Protein AF-A0A2A2JYS1-F1 (afdb_monomer)

Secondary structure (DSSP, 8-state):
-----------------------------TT--PSPPPHHHHHHHHHHHHHHHHHHHHHHHHHHHHHHHHHHHHHHHHHHHHHHHHHHHHHHHHHHHHHHHHHHHHHHHHHHHHHHH-TT----HHHHHHHHHHHHHHHHHHHHHHHHTSS--HHHHTT---S---S--HHHHHHHHHHHHTT--

InterPro domains:
  IPR003280 Two pore domain potassium channel [PTHR11003] (60-185)

Solvent-accessible surface area (backbone atoms only — not comparable to full-atom values): 11225 Å² total; per-residue (Å²): 135,80,88,79,89,84,83,89,78,90,82,88,77,88,78,90,77,87,80,78,84,78,84,71,84,87,77,80,74,87,76,77,78,64,79,81,76,53,71,70,58,52,54,51,52,51,49,51,52,54,49,51,53,50,51,52,51,48,62,67,46,45,62,60,55,49,50,53,51,50,52,51,50,53,36,54,52,47,11,51,53,48,26,67,56,48,35,60,50,45,51,53,52,35,54,53,50,50,48,51,55,52,46,54,51,49,52,50,51,50,52,52,48,53,51,70,66,39,87,84,56,83,76,51,70,68,60,52,50,55,52,49,50,53,55,49,53,52,49,52,51,52,54,52,55,42,45,72,68,63,63,49,54,71,42,62,78,67,73,65,60,83,89,71,92,62,79,55,36,66,72,48,19,39,52,51,36,47,29,56,76,69,66,71,102

Mean predicted aligned error: 16.55 Å

Radius of gyration: 41.03 Å; Cα contacts (8 Å, |Δi|>4): 67; chains: 1; bounding box: 86×36×124 Å

Foldseek 3Di:
DDDDDDDDDDDPDDDDDDDDPPDDDPPPPPPPPDPPDDPVNVVVVVVVVVVVVVVVVCVVCVVVVVVVVVVLVVLLVQLVVCLVPVQVVLVVLLVVLLCVLVVLVVVLVVVVVVQVVPPPRPDDPVNVVVSCVVSVVVNVVSVVVSVVVVSDDPCSNVVNDPPDDGCSDSVNSSVVSVCVVVVVD

Structure (mmCIF, N/CA/C/O backbone):
data_AF-A0A2A2JYS1-F1
#
_entry.id   AF-A0A2A2JYS1-F1
#
loop_
_atom_site.group_PDB
_atom_site.id
_atom_site.type_symbol
_atom_site.label_atom_id
_atom_site.label_alt_id
_atom_site.label_comp_id
_atom_site.label_asym_id
_atom_site.label_entity_id
_atom_site.label_seq_id
_atom_site.pdbx_PDB_ins_code
_atom_site.Cartn_x
_atom_site.Cartn_y
_atom_site.Cartn_z
_atom_site.occupancy
_atom_site.B_iso_or_equiv
_atom_site.auth_seq_id
_atom_site.auth_comp_id
_atom_site.auth_asym_id
_atom_site.auth_atom_id
_atom_site.pdbx_PDB_model_num
ATOM 1 N N . MET A 1 1 ? -51.597 18.145 -55.135 1.00 41.28 1 MET A N 1
ATOM 2 C CA . MET A 1 1 ? -50.798 19.135 -55.891 1.00 41.28 1 MET A CA 1
ATOM 3 C C . MET A 1 1 ? -49.476 18.447 -56.193 1.00 41.28 1 MET A C 1
ATOM 5 O O . MET A 1 1 ? -48.761 18.133 -55.257 1.00 41.28 1 MET A O 1
ATOM 9 N N . SER A 1 2 ? -49.441 17.740 -57.328 1.00 38.25 2 SER A N 1
ATOM 10 C CA . SER A 1 2 ? -48.725 18.139 -58.565 1.00 38.25 2 SER A CA 1
ATOM 11 C C . SER A 1 2 ? -47.204 18.021 -58.375 1.00 38.25 2 SER A C 1
ATOM 13 O O . SER A 1 2 ? -46.623 18.820 -57.652 1.00 38.25 2 SER A O 1
ATOM 15 N N . SER A 1 3 ? -46.609 16.890 -58.781 1.00 35.06 3 SER A N 1
ATOM 16 C CA . SER A 1 3 ? -45.953 16.665 -60.098 1.00 35.06 3 SER A CA 1
ATOM 17 C C . SER A 1 3 ? -44.694 17.528 -60.249 1.00 35.06 3 SER A C 1
ATOM 19 O O . SER A 1 3 ? -44.795 18.746 -60.192 1.00 35.06 3 SER A O 1
ATOM 21 N N . SER A 1 4 ? -43.491 16.974 -60.400 1.00 40.34 4 SER A N 1
ATOM 22 C CA . SER A 1 4 ? -42.981 16.299 -61.612 1.00 40.34 4 SER A CA 1
ATOM 23 C C . SER A 1 4 ? -41.647 15.600 -61.227 1.00 40.34 4 SER A C 1
ATOM 25 O O . SER A 1 4 ? -40.902 16.191 -60.452 1.00 40.34 4 SER A O 1
ATOM 27 N N . SER A 1 5 ? -41.335 14.324 -61.524 1.00 38.53 5 SER A N 1
ATOM 28 C CA . SER A 1 5 ? -40.976 13.715 -62.833 1.00 38.53 5 SER A CA 1
ATOM 29 C C . SER A 1 5 ? -40.036 14.598 -63.656 1.00 38.53 5 SER A C 1
ATOM 31 O O . SER A 1 5 ? -40.352 15.764 -63.851 1.00 38.53 5 SER A O 1
ATOM 33 N N . SER A 1 6 ? -38.916 14.189 -64.233 1.00 41.06 6 SER A N 1
ATOM 34 C CA . SER A 1 6 ? -38.105 12.970 -64.364 1.00 41.06 6 SER A CA 1
ATOM 35 C C . SER A 1 6 ? -36.712 13.524 -64.790 1.00 41.06 6 SER A C 1
ATOM 37 O O . SER A 1 6 ? -36.608 14.701 -65.118 1.00 41.06 6 SER A O 1
ATOM 39 N N . ASP A 1 7 ? -35.576 12.844 -64.684 1.00 40.94 7 ASP A N 1
ATOM 40 C CA . ASP A 1 7 ? -35.057 12.009 -65.768 1.00 40.94 7 ASP A CA 1
ATOM 41 C C . ASP A 1 7 ? -33.649 11.506 -65.415 1.00 40.94 7 ASP A C 1
ATOM 43 O O . ASP A 1 7 ? -32.839 12.191 -64.790 1.00 40.94 7 ASP A O 1
ATOM 47 N N . ASN A 1 8 ? -33.395 10.278 -65.853 1.00 47.88 8 ASN A N 1
ATOM 48 C CA . ASN A 1 8 ? -32.116 9.584 -65.875 1.00 47.88 8 ASN A CA 1
ATOM 49 C C . ASN A 1 8 ? -31.097 10.320 -66.749 1.00 47.88 8 ASN A C 1
ATOM 51 O O . ASN A 1 8 ? -31.455 10.639 -67.876 1.00 47.88 8 ASN A O 1
ATOM 55 N N . VAL A 1 9 ? -29.826 10.392 -66.341 1.00 43.06 9 VAL A N 1
ATOM 56 C CA . VAL A 1 9 ? -28.696 10.226 -67.275 1.00 43.06 9 VAL A CA 1
ATOM 57 C C . VAL A 1 9 ? -27.526 9.579 -66.532 1.00 43.06 9 VAL A C 1
ATOM 59 O O . VAL A 1 9 ? -26.945 10.145 -65.610 1.00 43.06 9 VAL A O 1
ATOM 62 N N . PHE A 1 10 ? -27.218 8.356 -66.948 1.00 42.66 10 PHE A N 1
ATOM 63 C CA . PHE A 1 10 ? -25.936 7.697 -66.758 1.00 42.66 10 PHE A CA 1
ATOM 64 C C . PHE A 1 10 ? -24.945 8.430 -67.672 1.00 42.66 10 PHE A C 1
ATOM 66 O O . PHE A 1 10 ? -25.129 8.389 -68.888 1.00 42.66 10 PHE A O 1
ATOM 73 N N . ASP A 1 11 ? -23.961 9.137 -67.115 1.00 42.66 11 ASP A N 1
ATOM 74 C CA . ASP A 1 11 ? -22.913 9.792 -67.903 1.00 42.66 11 ASP A CA 1
ATOM 75 C C . ASP A 1 11 ? -21.591 9.041 -67.731 1.00 42.66 11 ASP A C 1
ATOM 77 O O . ASP A 1 11 ? -20.974 9.021 -66.665 1.00 42.66 11 ASP A O 1
ATOM 81 N N . MET A 1 12 ? -21.224 8.355 -68.808 1.00 49.03 12 MET A N 1
ATOM 82 C CA . MET A 1 12 ? -19.942 7.717 -69.042 1.00 49.03 12 MET A CA 1
ATOM 83 C C . MET A 1 12 ? -19.228 8.617 -70.052 1.00 49.03 12 MET A C 1
ATOM 85 O O . MET A 1 12 ? -19.321 8.406 -71.259 1.00 49.03 12 MET A O 1
ATOM 89 N N . GLY A 1 13 ? -18.576 9.656 -69.535 1.00 33.97 13 GLY A N 1
ATOM 90 C CA . GLY A 1 13 ? -17.767 10.608 -70.286 1.00 33.97 13 GLY A CA 1
ATOM 91 C C . GLY A 1 13 ? -16.290 10.359 -70.022 1.00 33.97 13 GLY A C 1
ATOM 92 O O . GLY A 1 13 ? -15.749 10.742 -68.989 1.00 33.97 13 GLY A O 1
ATOM 93 N N . SER A 1 14 ? -15.671 9.658 -70.960 1.00 44.34 14 SER A N 1
ATOM 94 C CA . SER A 1 14 ? -14.235 9.598 -71.198 1.00 44.34 14 SER A CA 1
ATOM 95 C C . SER A 1 14 ? -13.620 10.991 -71.312 1.00 44.34 14 SER A C 1
ATOM 97 O O . SER A 1 14 ? -14.089 11.764 -72.139 1.00 44.34 14 SER A O 1
ATOM 99 N N . ASP A 1 15 ? -12.529 11.238 -70.588 1.00 38.38 15 ASP A N 1
ATOM 100 C CA . ASP A 1 15 ? -11.459 12.120 -71.050 1.00 38.38 15 ASP A CA 1
ATOM 101 C C . ASP A 1 15 ? -10.109 11.543 -70.612 1.00 38.38 15 ASP A C 1
ATOM 103 O O . ASP A 1 15 ? -9.721 11.538 -69.442 1.00 38.38 15 ASP A O 1
ATOM 107 N N . ASP A 1 16 ? -9.431 10.997 -71.618 1.00 43.34 16 ASP A N 1
ATOM 108 C CA . ASP A 1 16 ? -8.019 10.668 -71.634 1.00 43.34 16 ASP A CA 1
ATOM 109 C C . ASP A 1 16 ? -7.189 11.928 -71.377 1.00 43.34 16 ASP A C 1
ATOM 111 O O . ASP A 1 16 ? -7.233 12.897 -72.136 1.00 43.34 16 ASP A O 1
ATOM 115 N N . SER A 1 17 ? -6.332 11.887 -70.362 1.00 37.88 17 SER A N 1
ATOM 116 C CA . SER A 1 17 ? -5.236 12.845 -70.240 1.00 37.88 17 SER A CA 1
ATOM 117 C C . SER A 1 17 ? -3.962 12.142 -69.780 1.00 37.88 17 SER A C 1
ATOM 119 O O . SER A 1 17 ? -3.628 12.096 -68.599 1.00 37.88 17 SER A O 1
ATOM 121 N N . LEU A 1 18 ? -3.285 11.571 -70.782 1.00 47.12 18 LEU A N 1
ATOM 122 C CA . LEU A 1 18 ? -1.844 11.688 -71.037 1.00 47.12 18 LEU A CA 1
ATOM 123 C C . LEU A 1 18 ? -0.917 11.559 -69.819 1.00 47.12 18 LEU A C 1
ATOM 125 O O . LEU A 1 18 ? -0.389 12.537 -69.296 1.00 47.12 18 LEU A O 1
ATOM 129 N N . GLY A 1 19 ? -0.620 10.311 -69.461 1.00 35.56 19 GLY A N 1
ATOM 130 C CA . GLY A 1 19 ? 0.510 9.947 -68.613 1.00 35.56 19 GLY A CA 1
ATOM 131 C C . GLY A 1 19 ? 1.550 9.156 -69.398 1.00 35.56 19 GLY A C 1
ATOM 132 O O . GLY A 1 19 ? 1.598 7.941 -69.278 1.00 35.56 19 GLY A O 1
ATOM 133 N N . SER A 1 20 ? 2.350 9.857 -70.209 1.00 36.50 20 SER A N 1
ATOM 134 C CA . SER A 1 20 ? 3.719 9.485 -70.606 1.00 36.50 20 SER A CA 1
ATOM 135 C C . SER A 1 20 ? 3.984 7.985 -70.815 1.00 36.50 20 SER A C 1
ATOM 137 O O . SER A 1 20 ? 4.566 7.309 -69.962 1.00 36.50 20 SER A O 1
ATOM 139 N N . LEU A 1 21 ? 3.641 7.491 -72.003 1.00 37.75 21 LEU A N 1
ATOM 140 C CA . LEU A 1 21 ? 4.196 6.261 -72.559 1.00 37.75 21 LEU A CA 1
ATOM 141 C C . LEU A 1 21 ? 5.708 6.480 -72.751 1.00 37.75 21 LEU A C 1
ATOM 143 O O . LEU A 1 21 ? 6.138 7.106 -73.715 1.00 37.75 21 LEU A O 1
ATOM 147 N N . ASN A 1 22 ? 6.513 6.049 -71.780 1.00 41.25 22 ASN A N 1
ATOM 148 C CA . ASN A 1 22 ? 7.964 6.069 -71.910 1.00 41.25 22 ASN A CA 1
ATOM 149 C C . ASN A 1 22 ? 8.353 4.901 -72.826 1.00 41.25 22 ASN A C 1
ATOM 151 O O . ASN A 1 22 ? 8.543 3.774 -72.368 1.00 41.25 22 ASN A O 1
ATOM 155 N N . GLU A 1 23 ? 8.402 5.166 -74.130 1.00 46.94 23 GLU A N 1
ATOM 156 C CA . GLU A 1 23 ? 9.155 4.345 -75.072 1.00 46.94 23 GLU A CA 1
ATOM 157 C C . GLU A 1 23 ? 10.616 4.311 -74.617 1.00 46.94 23 GLU A C 1
ATOM 159 O O . GLU A 1 23 ? 11.319 5.320 -74.637 1.00 46.94 23 GLU A O 1
ATOM 164 N N . ILE A 1 24 ? 11.084 3.132 -74.218 1.00 49.53 24 ILE A N 1
ATOM 165 C CA . ILE A 1 24 ? 12.503 2.803 -74.280 1.00 49.53 24 ILE A CA 1
ATOM 166 C C . ILE A 1 24 ? 12.603 1.634 -75.262 1.00 49.53 24 ILE A C 1
ATOM 168 O O . ILE A 1 24 ? 12.082 0.556 -74.958 1.00 49.53 24 ILE A O 1
ATOM 172 N N . PRO A 1 25 ? 13.214 1.816 -76.445 1.00 47.72 25 PRO A N 1
ATOM 173 C CA . PRO A 1 25 ? 13.464 0.709 -77.351 1.00 47.72 25 PRO A CA 1
ATOM 174 C C . PRO A 1 25 ? 14.434 -0.277 -76.692 1.00 47.72 25 PRO A C 1
ATOM 176 O O . PRO A 1 25 ? 15.497 0.090 -76.190 1.00 47.72 25 PRO A O 1
ATOM 179 N N . MET A 1 26 ? 14.030 -1.545 -76.679 1.00 50.19 26 MET A N 1
ATOM 180 C CA . MET A 1 26 ? 14.835 -2.684 -76.253 1.00 50.19 26 MET A CA 1
ATOM 181 C C . MET A 1 26 ? 15.885 -2.978 -77.333 1.00 50.19 26 MET A C 1
ATOM 183 O O . MET A 1 26 ? 15.699 -3.852 -78.175 1.00 50.19 26 MET A O 1
ATOM 187 N N . GLU A 1 27 ? 16.979 -2.222 -77.328 1.00 50.88 27 GLU A N 1
ATOM 188 C CA . GLU A 1 27 ? 18.199 -2.569 -78.059 1.00 50.88 27 GLU A CA 1
ATOM 189 C C . GLU A 1 27 ? 18.915 -3.676 -77.270 1.00 50.88 27 GLU A C 1
ATOM 191 O O . GLU A 1 27 ? 19.524 -3.446 -76.224 1.00 50.88 27 GLU A O 1
ATOM 196 N N . LEU A 1 28 ? 18.775 -4.913 -77.743 1.00 53.25 28 LEU A N 1
ATOM 197 C CA . LEU A 1 28 ? 19.517 -6.065 -77.246 1.00 53.25 28 LEU A CA 1
ATOM 198 C C . LEU A 1 28 ? 20.946 -5.998 -77.813 1.00 53.25 28 LEU A C 1
ATOM 200 O O . LEU A 1 28 ? 21.238 -6.598 -78.847 1.00 53.25 28 LEU A O 1
ATOM 204 N N . ASP A 1 29 ? 21.831 -5.244 -77.158 1.00 43.00 29 ASP A N 1
ATOM 205 C CA . ASP A 1 29 ? 23.255 -5.227 -77.502 1.00 43.00 29 ASP A CA 1
ATOM 206 C C . ASP A 1 29 ? 23.899 -6.574 -77.120 1.00 43.00 29 ASP A C 1
ATOM 208 O O . ASP A 1 29 ? 24.208 -6.858 -75.962 1.00 43.00 29 ASP A O 1
ATOM 212 N N . LEU A 1 30 ? 24.070 -7.434 -78.125 1.00 52.69 30 LEU A N 1
ATOM 213 C CA . LEU A 1 30 ? 24.695 -8.758 -78.040 1.00 52.69 30 LEU A CA 1
ATOM 214 C C . LEU A 1 30 ? 26.233 -8.707 -77.958 1.00 52.69 30 LEU A C 1
ATOM 216 O O . LEU A 1 30 ? 26.875 -9.750 -78.088 1.00 52.69 30 LEU A O 1
ATOM 220 N N . THR A 1 31 ? 26.851 -7.537 -77.747 1.00 53.50 31 THR A N 1
ATOM 221 C CA . THR A 1 31 ? 28.321 -7.409 -77.748 1.00 53.50 31 THR A CA 1
ATOM 222 C C . THR A 1 31 ? 28.964 -7.077 -76.399 1.00 53.50 31 THR A C 1
ATOM 224 O O . THR A 1 31 ? 30.187 -7.131 -76.282 1.00 53.50 31 THR A O 1
ATOM 227 N N . ALA A 1 32 ? 28.187 -6.872 -75.333 1.00 51.00 32 ALA A N 1
ATOM 228 C CA . ALA A 1 32 ? 28.722 -6.649 -73.988 1.00 51.00 32 ALA A CA 1
ATOM 229 C C . ALA A 1 32 ? 28.941 -7.961 -73.202 1.00 51.00 32 ALA A C 1
ATOM 231 O O . ALA A 1 32 ? 28.515 -8.095 -72.054 1.00 51.00 32 ALA A O 1
ATOM 232 N N . ALA A 1 33 ? 29.626 -8.944 -73.794 1.00 55.94 33 ALA A N 1
ATOM 233 C CA . ALA A 1 33 ? 30.188 -10.059 -73.031 1.00 55.94 33 ALA A CA 1
ATOM 234 C C . ALA A 1 33 ? 31.453 -9.563 -72.309 1.00 55.94 33 ALA A C 1
ATO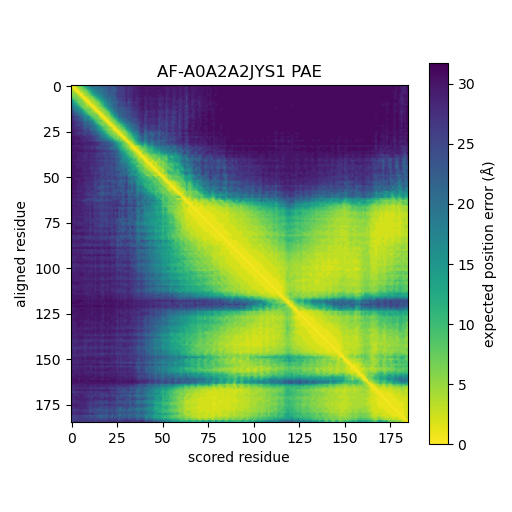M 236 O O . ALA A 1 33 ? 32.580 -9.784 -72.750 1.00 55.94 33 ALA A O 1
ATOM 237 N N . GLY A 1 34 ? 31.254 -8.823 -71.214 1.00 61.78 34 GLY A N 1
ATOM 238 C CA . GLY A 1 34 ? 32.312 -8.588 -70.235 1.00 61.78 34 GLY A CA 1
ATOM 239 C C . GLY A 1 34 ? 32.851 -9.926 -69.705 1.00 61.78 34 GLY A C 1
ATOM 240 O O . GLY A 1 34 ? 32.155 -10.941 -69.807 1.00 61.78 34 GLY A O 1
ATOM 241 N N . PRO A 1 35 ? 34.086 -9.963 -69.172 1.00 69.19 35 PRO A N 1
ATOM 242 C CA . PRO A 1 35 ? 34.662 -11.191 -68.631 1.00 69.19 35 PRO A CA 1
ATOM 243 C C . PRO A 1 35 ? 33.684 -11.847 -67.642 1.00 69.19 35 PRO A C 1
ATOM 245 O O . PRO A 1 35 ? 32.991 -11.116 -66.926 1.00 69.19 35 PRO A O 1
ATOM 248 N N . PRO A 1 36 ? 33.591 -13.194 -67.617 1.00 62.03 36 PRO A N 1
ATOM 249 C CA . PRO A 1 36 ? 32.679 -13.886 -66.717 1.00 62.03 36 PRO A CA 1
ATOM 250 C C . PRO A 1 36 ? 32.945 -13.393 -65.297 1.00 62.03 36 PRO A C 1
ATOM 252 O O . PRO A 1 36 ? 34.085 -13.424 -64.831 1.00 62.03 36 PRO A O 1
ATOM 255 N N . LEU A 1 37 ? 31.901 -12.863 -64.659 1.00 58.44 37 LEU A N 1
ATOM 256 C CA . LEU A 1 37 ? 31.955 -12.484 -63.254 1.00 58.44 37 LEU A CA 1
ATOM 257 C C . LEU A 1 37 ? 32.408 -13.721 -62.473 1.00 58.44 37 LEU A C 1
ATOM 259 O O . LEU A 1 37 ? 31.856 -14.802 -62.676 1.00 58.44 37 LEU A O 1
ATOM 263 N N . SER A 1 38 ? 33.449 -13.560 -61.655 1.00 60.78 38 SER A N 1
ATOM 264 C CA . SER A 1 38 ? 33.934 -14.615 -60.767 1.00 60.78 38 SER A CA 1
ATOM 265 C C . SER A 1 38 ? 32.778 -15.072 -59.875 1.00 60.78 38 SER A C 1
ATOM 267 O O . SER A 1 38 ? 32.006 -14.220 -59.428 1.00 60.78 38 SER A O 1
ATOM 269 N N . ASP A 1 39 ? 32.650 -16.374 -59.599 1.00 60.94 39 ASP A N 1
ATOM 270 C CA . ASP A 1 39 ? 31.616 -16.905 -58.688 1.00 60.94 39 ASP A CA 1
ATOM 271 C C . ASP A 1 39 ? 31.623 -16.155 -57.338 1.00 60.94 39 ASP A C 1
ATOM 273 O O . ASP A 1 39 ? 30.567 -15.845 -56.785 1.00 60.94 39 ASP A O 1
ATOM 277 N N . ASP A 1 40 ? 32.806 -15.724 -56.885 1.00 61.16 40 ASP A N 1
ATOM 278 C CA . ASP A 1 40 ? 32.988 -14.918 -55.673 1.00 61.16 40 ASP A CA 1
ATOM 279 C C . ASP A 1 40 ? 32.273 -13.546 -55.736 1.00 61.16 40 ASP A C 1
ATOM 281 O O . ASP A 1 40 ? 31.767 -13.055 -54.727 1.00 61.16 40 ASP A O 1
ATOM 285 N N . ASP A 1 41 ? 32.181 -12.913 -56.913 1.00 59.75 41 ASP A N 1
ATOM 286 C CA . ASP A 1 41 ? 31.535 -11.602 -57.089 1.00 59.75 41 ASP A CA 1
ATOM 287 C C . ASP A 1 41 ? 30.001 -11.701 -57.105 1.00 59.75 41 ASP A C 1
ATOM 289 O O . ASP A 1 41 ? 29.303 -10.725 -56.798 1.00 59.75 41 ASP A O 1
ATOM 293 N N . ILE A 1 42 ? 29.465 -12.861 -57.492 1.00 60.53 42 ILE A N 1
ATOM 294 C CA . ILE A 1 42 ? 28.024 -13.131 -57.547 1.00 60.53 42 ILE A CA 1
ATOM 295 C C . ILE A 1 42 ? 27.497 -13.383 -56.133 1.00 60.53 42 ILE A C 1
ATOM 297 O O . ILE A 1 42 ? 26.516 -12.748 -55.738 1.00 60.53 42 ILE A O 1
ATOM 301 N N . ASP A 1 43 ? 28.196 -14.201 -55.344 1.00 60.62 43 ASP A N 1
ATOM 302 C CA . ASP A 1 43 ? 27.835 -14.490 -53.952 1.00 60.62 43 ASP A CA 1
ATOM 303 C C . ASP A 1 43 ? 27.897 -13.237 -53.066 1.00 60.62 43 ASP A C 1
ATOM 305 O O . ASP A 1 43 ? 26.998 -13.003 -52.252 1.00 60.62 43 ASP A O 1
ATOM 309 N N . ILE A 1 44 ? 28.901 -12.371 -53.260 1.00 60.75 44 ILE A N 1
ATOM 310 C CA . ILE A 1 44 ? 29.003 -11.095 -52.533 1.00 60.75 44 ILE A CA 1
ATOM 311 C C . ILE A 1 44 ? 27.839 -10.169 -52.902 1.00 60.75 44 ILE A C 1
ATOM 313 O O . ILE A 1 44 ? 27.205 -9.604 -52.012 1.00 60.75 44 ILE A O 1
ATOM 317 N N . LYS A 1 45 ? 27.502 -10.029 -54.192 1.00 59.38 45 LYS A N 1
ATOM 318 C CA . LYS A 1 45 ? 26.376 -9.185 -54.633 1.00 59.38 45 LYS A CA 1
ATOM 319 C C . LYS A 1 45 ? 25.023 -9.734 -54.190 1.00 59.38 45 LYS A C 1
ATOM 321 O O . LYS A 1 45 ? 24.125 -8.953 -53.867 1.00 59.38 45 LYS A O 1
ATOM 326 N N . GLU A 1 46 ? 24.855 -11.052 -54.163 1.00 61.06 46 GLU A N 1
ATOM 327 C CA . GLU A 1 46 ? 23.632 -11.687 -53.683 1.00 61.06 46 GLU A CA 1
ATOM 328 C C . GLU A 1 46 ? 23.487 -11.542 -52.161 1.00 61.06 46 GLU A C 1
ATOM 330 O O . GLU A 1 46 ? 22.403 -11.191 -51.680 1.00 61.06 46 GLU A O 1
ATOM 335 N N . PHE A 1 47 ? 24.573 -11.726 -51.406 1.00 59.84 47 PHE A N 1
ATOM 336 C CA . PHE A 1 47 ? 24.612 -11.482 -49.965 1.00 59.84 47 PHE A CA 1
ATOM 337 C C . PHE A 1 47 ? 24.292 -10.020 -49.637 1.00 59.84 47 PHE A C 1
ATOM 339 O O . PHE A 1 47 ? 23.421 -9.757 -48.806 1.00 59.84 47 PHE A O 1
ATOM 346 N N . ASP A 1 48 ? 24.911 -9.070 -50.341 1.00 61.34 48 ASP A N 1
ATOM 347 C CA . ASP A 1 48 ? 24.718 -7.635 -50.125 1.00 61.34 48 ASP A CA 1
ATOM 348 C C . ASP A 1 48 ? 23.294 -7.194 -50.521 1.00 61.34 48 ASP A C 1
ATOM 350 O O . ASP A 1 48 ? 22.632 -6.459 -49.792 1.00 61.34 48 ASP A O 1
ATOM 354 N N . SER A 1 49 ? 22.728 -7.744 -51.602 1.00 61.62 49 SER A N 1
ATOM 355 C CA . SER A 1 49 ? 21.324 -7.548 -52.013 1.00 61.62 49 SER A CA 1
ATOM 356 C C . SER A 1 49 ? 20.320 -8.052 -50.965 1.00 61.62 49 SER A C 1
ATOM 358 O O . SER A 1 49 ? 19.359 -7.353 -50.610 1.00 61.62 49 SER A O 1
ATOM 360 N N . ARG A 1 50 ? 20.554 -9.255 -50.423 1.00 60.38 50 ARG A N 1
ATOM 361 C CA . ARG A 1 50 ? 19.728 -9.855 -49.365 1.00 60.38 50 ARG A CA 1
ATOM 362 C C . ARG A 1 50 ? 19.846 -9.058 -48.065 1.00 60.38 50 ARG A C 1
ATOM 364 O O . ARG A 1 50 ? 18.818 -8.780 -47.446 1.00 60.38 50 ARG A O 1
ATOM 371 N N . PHE A 1 51 ? 21.053 -8.622 -47.702 1.00 61.69 51 PHE A N 1
ATOM 372 C CA . PHE A 1 51 ? 21.315 -7.783 -46.532 1.00 61.69 51 PHE A CA 1
ATOM 373 C C . PHE A 1 51 ? 20.702 -6.382 -46.669 1.00 61.69 51 PHE A C 1
ATOM 375 O O . PHE A 1 51 ? 20.124 -5.857 -45.722 1.00 61.69 51 PHE A O 1
ATOM 382 N N . THR A 1 52 ? 20.722 -5.792 -47.864 1.00 63.88 52 THR A N 1
ATOM 383 C CA . THR A 1 52 ? 20.129 -4.471 -48.125 1.00 63.88 52 THR A CA 1
ATOM 384 C C . THR A 1 52 ? 18.602 -4.520 -48.039 1.00 63.88 52 THR A C 1
ATOM 386 O O . THR A 1 52 ? 17.979 -3.620 -47.469 1.00 63.88 52 THR A O 1
ATOM 389 N N . ARG A 1 53 ? 17.975 -5.600 -48.532 1.00 63.44 53 ARG A N 1
ATOM 390 C CA . ARG A 1 53 ? 16.526 -5.825 -48.393 1.00 63.44 53 ARG A CA 1
ATOM 391 C C . ARG A 1 53 ? 16.116 -6.072 -46.941 1.00 63.44 53 ARG A C 1
ATOM 393 O O . ARG A 1 53 ? 15.138 -5.477 -46.491 1.00 63.44 53 ARG A O 1
ATOM 400 N N . THR A 1 54 ? 16.857 -6.885 -46.185 1.00 66.56 54 THR A N 1
ATOM 401 C CA . THR A 1 54 ? 16.569 -7.105 -44.756 1.00 66.56 54 THR A CA 1
ATOM 402 C C . THR A 1 54 ? 16.842 -5.853 -43.921 1.00 66.56 54 THR A C 1
ATOM 404 O O . THR A 1 54 ? 16.012 -5.503 -43.086 1.00 66.56 54 THR A O 1
ATOM 407 N N . MET A 1 55 ? 17.911 -5.097 -44.192 1.00 63.25 55 MET A N 1
ATOM 408 C CA . MET A 1 55 ? 18.174 -3.801 -43.552 1.00 63.25 55 MET A CA 1
ATOM 409 C C . MET A 1 55 ? 17.090 -2.763 -43.852 1.00 63.25 55 MET A C 1
ATOM 411 O O . MET A 1 55 ? 16.734 -1.993 -42.961 1.00 63.25 55 MET A O 1
ATOM 415 N N . ALA A 1 56 ? 16.555 -2.720 -45.076 1.00 63.59 56 ALA A N 1
ATOM 416 C CA . ALA A 1 56 ? 15.471 -1.804 -45.436 1.00 63.59 56 ALA A CA 1
ATOM 417 C C . ALA A 1 56 ? 14.175 -2.124 -44.668 1.00 63.59 56 ALA A C 1
ATOM 419 O O . ALA A 1 56 ? 13.499 -1.217 -44.177 1.00 63.59 56 ALA A O 1
ATOM 420 N N . VAL A 1 57 ? 13.867 -3.412 -44.496 1.00 63.22 57 VAL A N 1
ATOM 421 C CA . VAL A 1 57 ? 12.728 -3.888 -43.700 1.00 63.22 57 VAL A CA 1
ATOM 422 C C . VAL A 1 57 ? 12.938 -3.599 -42.209 1.00 63.22 57 VAL A C 1
ATOM 424 O O . VAL A 1 57 ? 12.059 -3.033 -41.560 1.00 63.22 57 VAL A O 1
ATOM 427 N N . VAL A 1 58 ? 14.125 -3.888 -41.671 1.00 70.31 58 VAL A N 1
ATOM 428 C CA . VAL A 1 58 ? 14.485 -3.572 -40.281 1.00 70.31 58 VAL A CA 1
ATOM 429 C C . VAL A 1 58 ? 14.393 -2.069 -40.028 1.00 70.31 58 VAL A C 1
ATOM 431 O O . VAL A 1 58 ? 13.754 -1.678 -39.061 1.00 70.31 58 VAL A O 1
ATOM 434 N N . LYS A 1 59 ? 14.911 -1.208 -40.918 1.00 71.06 59 LYS A N 1
ATOM 435 C CA . LYS A 1 59 ? 14.790 0.261 -40.810 1.00 71.06 59 LYS A CA 1
ATOM 436 C C . LYS A 1 59 ? 13.341 0.753 -40.780 1.00 71.06 59 LYS A C 1
ATOM 438 O O . LYS A 1 59 ? 13.069 1.760 -40.133 1.00 71.06 59 LYS A O 1
ATOM 443 N N . ARG A 1 60 ? 12.416 0.066 -41.459 1.00 70.06 60 ARG A N 1
ATOM 444 C CA . ARG A 1 60 ? 10.985 0.411 -41.472 1.00 70.06 60 ARG A CA 1
ATOM 445 C C . ARG A 1 60 ? 10.286 0.032 -40.163 1.00 70.06 60 ARG A C 1
ATOM 447 O O . ARG A 1 60 ? 9.441 0.790 -39.698 1.00 70.06 60 ARG A O 1
ATOM 454 N N . PHE A 1 61 ? 10.643 -1.103 -39.562 1.00 72.25 61 PHE A N 1
ATOM 455 C CA . PHE A 1 61 ? 10.065 -1.569 -38.293 1.00 72.25 61 PHE A CA 1
ATOM 456 C C . PHE A 1 61 ? 10.766 -1.007 -37.048 1.00 72.25 61 PHE A C 1
ATOM 458 O O . PHE A 1 61 ? 10.140 -0.908 -35.995 1.00 72.25 61 PHE A O 1
ATOM 465 N N . LEU A 1 62 ? 12.026 -0.579 -37.168 1.00 76.44 62 LEU A N 1
ATOM 466 C CA . LEU A 1 62 ? 12.837 0.006 -36.097 1.00 76.44 62 LEU A CA 1
ATOM 467 C C . LEU A 1 62 ? 12.133 1.134 -35.319 1.00 76.44 62 LEU A C 1
ATOM 469 O O . LEU A 1 62 ? 12.149 1.070 -34.092 1.00 76.44 62 LEU A O 1
ATOM 473 N N . PRO A 1 63 ? 11.487 2.138 -35.953 1.00 83.94 63 PRO A N 1
ATOM 474 C CA . PRO A 1 63 ? 10.804 3.188 -35.199 1.00 83.94 63 PRO A CA 1
ATOM 475 C C . PRO A 1 63 ? 9.567 2.668 -34.460 1.00 83.94 63 PRO A C 1
ATOM 477 O O . PRO A 1 63 ? 9.300 3.107 -33.346 1.00 83.94 63 PRO A O 1
ATOM 480 N N . HIS A 1 64 ? 8.832 1.710 -35.033 1.00 84.94 64 HIS A N 1
ATOM 481 C CA . HIS A 1 64 ? 7.657 1.129 -34.382 1.00 84.94 64 HIS A CA 1
ATOM 482 C C . HIS A 1 64 ? 8.049 0.274 -33.172 1.00 84.94 64 HIS A C 1
ATOM 484 O O . HIS A 1 64 ? 7.475 0.433 -32.098 1.00 84.94 64 HIS A O 1
ATOM 490 N N . VAL A 1 65 ? 9.069 -0.576 -33.313 1.00 88.56 65 VAL A N 1
ATOM 491 C CA . VAL A 1 65 ? 9.588 -1.401 -32.211 1.00 88.56 65 VAL A CA 1
ATOM 492 C C . VAL A 1 65 ? 10.262 -0.533 -31.148 1.00 88.56 65 VAL A C 1
ATOM 494 O O . VAL A 1 65 ? 10.049 -0.754 -29.960 1.00 88.56 65 VAL A O 1
ATOM 497 N N . GLY A 1 66 ? 11.021 0.487 -31.555 1.00 88.44 66 GLY A N 1
ATOM 498 C CA . GLY A 1 66 ? 11.655 1.435 -30.640 1.00 88.44 66 GLY A CA 1
ATOM 499 C C . GLY A 1 66 ? 10.639 2.223 -29.815 1.00 88.44 66 GLY A C 1
ATOM 500 O O . GLY A 1 66 ? 10.831 2.387 -28.614 1.00 88.44 66 GLY A O 1
ATOM 501 N N . LEU A 1 67 ? 9.528 2.647 -30.425 1.00 89.06 67 LEU A N 1
ATOM 502 C CA . LEU A 1 67 ? 8.454 3.346 -29.721 1.00 89.06 67 LEU A CA 1
ATOM 503 C C . LEU A 1 67 ? 7.776 2.434 -28.690 1.00 89.06 67 LEU A C 1
ATOM 505 O O . LEU A 1 67 ? 7.598 2.842 -27.545 1.00 89.06 67 LEU A O 1
ATOM 509 N N . VAL A 1 68 ? 7.461 1.187 -29.055 1.00 91.62 68 VAL A N 1
ATOM 510 C CA . VAL A 1 68 ? 6.887 0.208 -28.114 1.00 91.62 68 VAL A CA 1
ATOM 511 C C . VAL A 1 68 ? 7.866 -0.107 -26.979 1.00 91.62 68 VAL A C 1
ATOM 513 O O . VAL A 1 68 ? 7.469 -0.142 -25.817 1.00 91.62 68 VAL A O 1
ATOM 516 N N . ALA A 1 69 ? 9.152 -0.283 -27.282 1.00 91.88 69 ALA A N 1
ATOM 517 C CA . ALA A 1 69 ? 10.177 -0.523 -26.270 1.00 91.88 69 ALA A CA 1
ATOM 518 C C . ALA A 1 69 ? 10.338 0.670 -25.314 1.00 91.88 69 ALA A C 1
ATOM 520 O O . ALA A 1 69 ? 10.443 0.473 -24.104 1.00 91.88 69 ALA A O 1
ATOM 521 N N . LEU A 1 70 ? 10.305 1.903 -25.831 1.00 92.88 70 LEU A N 1
ATOM 522 C CA . LEU A 1 70 ? 10.344 3.123 -25.021 1.00 92.88 70 LEU A CA 1
ATOM 523 C C . LEU A 1 70 ? 9.119 3.215 -24.109 1.00 92.88 70 LEU A C 1
ATOM 525 O O . LEU A 1 70 ? 9.262 3.540 -22.933 1.00 92.88 70 LEU A O 1
ATOM 529 N N . LEU A 1 71 ? 7.934 2.870 -24.617 1.00 92.94 71 LEU A N 1
ATOM 530 C CA . LEU A 1 71 ? 6.711 2.821 -23.818 1.00 92.94 71 LEU A CA 1
ATOM 531 C C . LEU A 1 71 ? 6.822 1.806 -22.670 1.00 92.94 71 LEU A C 1
ATOM 533 O O . LEU A 1 71 ? 6.486 2.131 -21.533 1.00 92.94 71 LEU A O 1
ATOM 537 N N . ILE A 1 72 ? 7.337 0.603 -22.941 1.00 93.94 72 ILE A N 1
ATOM 538 C CA . ILE A 1 72 ? 7.575 -0.414 -21.906 1.00 93.94 72 ILE A CA 1
ATOM 539 C C . ILE A 1 72 ? 8.592 0.097 -20.879 1.00 93.94 72 ILE A C 1
ATOM 541 O O . ILE A 1 72 ? 8.365 -0.032 -19.679 1.00 93.94 72 ILE A O 1
ATOM 545 N N . ALA A 1 73 ? 9.690 0.714 -21.323 1.00 95.25 73 ALA A N 1
ATOM 546 C CA . ALA A 1 73 ? 10.694 1.277 -20.423 1.00 95.25 73 ALA A CA 1
ATOM 547 C C . ALA A 1 73 ? 10.100 2.367 -19.517 1.00 95.25 73 ALA A C 1
ATOM 549 O O . ALA A 1 73 ? 10.322 2.350 -18.308 1.00 95.25 73 ALA A O 1
ATOM 550 N N . TYR A 1 74 ? 9.294 3.271 -20.079 1.00 94.06 74 TYR A N 1
ATOM 551 C CA . TYR A 1 74 ? 8.577 4.298 -19.325 1.00 94.06 74 TYR A CA 1
ATOM 552 C C . TYR A 1 74 ? 7.657 3.686 -18.258 1.00 94.06 74 TYR A C 1
ATOM 554 O O . TYR A 1 74 ? 7.658 4.128 -17.109 1.00 94.06 74 TYR A O 1
ATOM 562 N N . LEU A 1 75 ? 6.937 2.617 -18.608 1.00 94.94 75 LEU A N 1
ATOM 563 C CA . LEU A 1 75 ? 6.050 1.900 -17.696 1.00 94.94 75 LEU A CA 1
ATOM 564 C C . LEU A 1 75 ? 6.818 1.227 -16.554 1.00 94.94 75 LEU A C 1
ATOM 566 O O . LEU A 1 75 ? 6.430 1.368 -15.397 1.00 94.94 75 LEU A O 1
ATOM 570 N N . LEU A 1 76 ? 7.929 0.545 -16.848 1.00 95.50 76 LEU A N 1
ATOM 571 C CA . LEU A 1 76 ? 8.763 -0.099 -15.827 1.00 95.50 76 LEU A CA 1
ATOM 572 C C . LEU A 1 76 ? 9.393 0.920 -14.871 1.00 95.50 76 LEU A C 1
A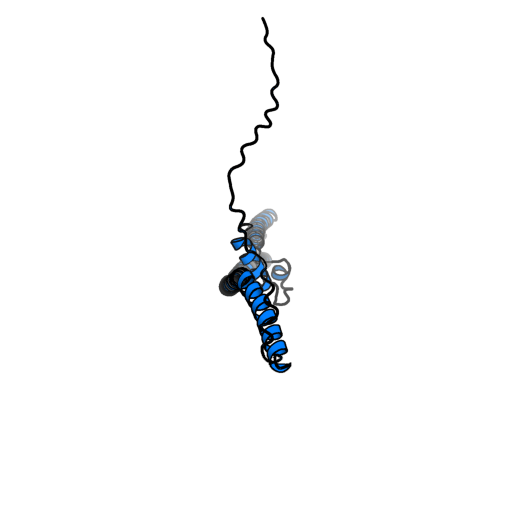TOM 574 O O . LEU A 1 76 ? 9.461 0.670 -13.665 1.00 95.50 76 LEU A O 1
ATOM 578 N N . ILE A 1 77 ? 9.819 2.079 -15.382 1.00 96.00 77 ILE A N 1
ATOM 579 C CA . ILE A 1 77 ? 10.318 3.184 -14.553 1.00 96.00 77 ILE A CA 1
ATOM 580 C C . ILE A 1 77 ? 9.197 3.702 -13.647 1.00 96.00 77 ILE A C 1
ATOM 582 O O . ILE A 1 77 ? 9.389 3.781 -12.435 1.00 96.00 77 ILE A O 1
ATOM 586 N N . GLY A 1 78 ? 8.015 3.987 -14.204 1.00 94.06 78 GLY A N 1
ATOM 587 C CA . GLY A 1 78 ? 6.853 4.430 -13.431 1.00 94.06 78 GLY A CA 1
ATOM 588 C C . GLY A 1 78 ? 6.452 3.426 -12.347 1.00 94.06 78 GLY A C 1
ATOM 589 O O . GLY A 1 78 ? 6.305 3.794 -11.185 1.00 94.06 78 GLY A O 1
ATOM 590 N N . ALA A 1 79 ? 6.375 2.141 -12.693 1.00 95.44 79 ALA A N 1
ATOM 591 C CA . ALA A 1 79 ? 6.085 1.059 -11.756 1.00 95.44 79 ALA A CA 1
ATOM 592 C C . ALA A 1 79 ? 7.115 0.975 -10.623 1.00 95.44 79 ALA A C 1
ATOM 594 O O . ALA A 1 79 ? 6.749 0.776 -9.468 1.00 95.44 79 ALA A O 1
ATOM 595 N N . THR A 1 80 ? 8.398 1.168 -10.935 1.00 95.88 80 THR A N 1
ATOM 596 C CA . THR A 1 80 ? 9.468 1.173 -9.930 1.00 95.88 80 THR A CA 1
ATOM 597 C C . THR A 1 80 ? 9.318 2.353 -8.968 1.00 95.88 80 THR A C 1
ATOM 599 O O . THR A 1 80 ? 9.481 2.176 -7.763 1.00 95.88 80 THR A O 1
ATOM 602 N N . ILE A 1 81 ? 8.954 3.535 -9.475 1.00 95.56 81 ILE A N 1
ATOM 603 C CA . ILE A 1 81 ? 8.703 4.729 -8.655 1.00 95.56 81 ILE A CA 1
ATOM 604 C C . ILE A 1 81 ? 7.494 4.510 -7.738 1.00 95.56 81 ILE A C 1
ATOM 606 O O . ILE A 1 81 ? 7.609 4.717 -6.531 1.00 95.56 81 ILE A O 1
ATOM 610 N N . PHE A 1 82 ? 6.363 4.042 -8.278 1.00 93.44 82 PHE A N 1
ATOM 611 C CA . PHE A 1 82 ? 5.172 3.753 -7.472 1.00 93.44 82 PHE A CA 1
ATOM 612 C C . PHE A 1 82 ? 5.456 2.697 -6.410 1.00 93.44 82 PHE A C 1
ATOM 614 O O . PHE A 1 82 ? 5.118 2.894 -5.249 1.00 93.44 82 PHE A O 1
ATOM 6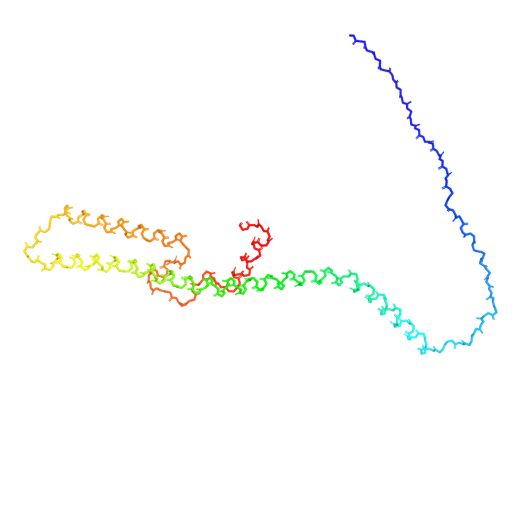21 N N . HIS A 1 83 ? 6.145 1.614 -6.772 1.00 94.56 83 HIS A N 1
ATOM 622 C CA . HIS A 1 83 ? 6.531 0.583 -5.814 1.00 94.56 83 HIS A CA 1
ATOM 623 C C . HIS A 1 83 ? 7.406 1.141 -4.684 1.00 94.56 83 HIS A C 1
ATOM 625 O O . HIS A 1 83 ? 7.202 0.804 -3.521 1.00 94.56 83 HIS A O 1
ATOM 631 N N . ALA A 1 84 ? 8.375 1.999 -5.011 1.00 94.19 84 ALA A N 1
ATOM 632 C CA . ALA A 1 84 ? 9.295 2.560 -4.028 1.00 94.19 84 ALA A CA 1
ATOM 633 C C . ALA A 1 84 ? 8.612 3.522 -3.042 1.00 94.19 84 ALA A C 1
ATOM 635 O O . ALA A 1 84 ? 9.025 3.583 -1.886 1.00 94.19 84 ALA A O 1
ATOM 636 N N . ILE A 1 85 ? 7.593 4.262 -3.486 1.00 94.19 85 ILE A N 1
ATOM 637 C CA . ILE A 1 85 ? 6.910 5.275 -2.668 1.00 94.19 85 ILE A CA 1
ATOM 638 C C . ILE A 1 85 ? 5.723 4.679 -1.909 1.00 94.19 85 ILE A C 1
ATOM 640 O O . ILE A 1 85 ? 5.575 4.918 -0.713 1.00 94.19 85 ILE A O 1
ATOM 644 N N . GLU A 1 86 ? 4.890 3.883 -2.573 1.00 92.50 86 GLU A N 1
ATOM 645 C CA . GLU A 1 86 ? 3.633 3.422 -1.984 1.00 92.50 86 GLU A CA 1
ATOM 646 C C . GLU A 1 86 ? 3.818 2.245 -1.028 1.00 92.50 86 GLU A C 1
ATOM 648 O O . GLU A 1 86 ? 3.126 2.154 -0.017 1.00 92.50 86 GLU A O 1
ATOM 653 N N . ARG A 1 87 ? 4.805 1.374 -1.270 1.00 90.19 87 ARG A N 1
ATOM 654 C CA . ARG A 1 87 ? 5.092 0.247 -0.373 1.00 90.19 87 ARG A CA 1
ATOM 655 C C . ARG A 1 87 ? 5.431 0.677 1.066 1.00 90.19 87 ARG A C 1
ATOM 657 O O . ARG A 1 87 ? 4.857 0.104 1.992 1.00 90.19 87 ARG A O 1
ATOM 664 N N . PRO A 1 88 ? 6.350 1.632 1.322 1.00 91.12 88 PRO A N 1
ATOM 665 C CA . PRO A 1 88 ? 6.609 2.074 2.692 1.00 91.12 88 PRO A CA 1
ATOM 666 C C . PRO A 1 88 ? 5.419 2.827 3.297 1.00 91.12 88 PRO A C 1
ATOM 668 O O . PRO A 1 88 ? 5.179 2.709 4.497 1.00 91.12 88 PRO A O 1
ATOM 671 N N . ASN A 1 89 ? 4.656 3.564 2.487 1.00 91.38 89 ASN A N 1
ATOM 672 C CA . ASN A 1 89 ? 3.461 4.265 2.946 1.00 91.38 89 ASN A CA 1
ATOM 673 C C . ASN A 1 89 ? 2.368 3.285 3.414 1.00 91.38 89 ASN A C 1
ATOM 675 O O . ASN A 1 89 ? 1.831 3.441 4.509 1.00 91.38 89 ASN A O 1
ATOM 679 N N . GLU A 1 90 ? 2.114 2.226 2.640 1.00 90.69 90 GLU A N 1
ATOM 680 C CA . GLU A 1 90 ? 1.219 1.122 3.007 1.00 90.69 90 GLU A CA 1
ATOM 681 C C . GLU A 1 90 ? 1.607 0.511 4.357 1.00 90.69 90 GLU A C 1
ATOM 683 O O . GLU A 1 90 ? 0.748 0.326 5.217 1.00 90.69 90 GLU A O 1
ATOM 688 N N . LEU A 1 91 ? 2.899 0.235 4.571 1.00 89.62 91 LEU A N 1
ATOM 689 C CA . LEU A 1 91 ? 3.401 -0.332 5.826 1.00 89.62 91 LEU A CA 1
ATOM 690 C C . LEU A 1 91 ? 3.070 0.550 7.032 1.00 89.62 91 LEU A C 1
ATOM 692 O O . LEU A 1 91 ? 2.517 0.063 8.018 1.00 89.62 91 LEU A O 1
ATOM 696 N N . ILE A 1 92 ? 3.390 1.841 6.939 1.00 90.81 92 ILE A N 1
ATOM 697 C CA . ILE A 1 92 ? 3.183 2.803 8.025 1.00 90.81 92 ILE A CA 1
ATOM 698 C C . ILE A 1 92 ? 1.688 2.962 8.317 1.00 90.81 92 ILE A C 1
ATOM 700 O O . ILE A 1 92 ? 1.276 2.926 9.479 1.00 90.81 92 ILE A O 1
ATOM 704 N N . GLN A 1 93 ? 0.870 3.103 7.271 1.00 89.94 93 GLN A N 1
ATOM 705 C CA . GLN A 1 93 ? -0.575 3.267 7.401 1.00 89.94 93 GLN A CA 1
ATOM 706 C C . GLN A 1 93 ? -1.214 2.024 8.031 1.00 89.94 93 GLN A C 1
ATOM 708 O O . GLN A 1 93 ? -1.974 2.135 8.994 1.00 89.94 93 GLN A O 1
ATOM 713 N N . ARG A 1 94 ? -0.831 0.834 7.556 1.00 90.12 94 ARG A N 1
ATOM 714 C CA . ARG A 1 94 ? -1.275 -0.453 8.097 1.00 90.12 94 ARG A CA 1
ATOM 715 C C . ARG A 1 94 ? -0.920 -0.600 9.573 1.00 90.12 94 ARG A C 1
ATOM 717 O O . ARG A 1 94 ? -1.773 -0.964 10.375 1.00 90.12 94 ARG A O 1
ATOM 724 N N . GLU A 1 95 ? 0.327 -0.325 9.950 1.00 89.75 95 GLU A N 1
ATOM 725 C CA . GLU A 1 95 ? 0.761 -0.426 11.347 1.00 89.75 95 GLU A CA 1
ATOM 726 C C . GLU A 1 95 ? 0.048 0.581 12.255 1.00 89.75 95 GLU A C 1
ATOM 728 O O . GLU A 1 95 ? -0.313 0.243 13.384 1.00 89.75 95 GLU A O 1
ATOM 733 N N . SER A 1 96 ? -0.174 1.808 11.776 1.00 90.94 96 SER A N 1
ATOM 734 C CA . SER A 1 96 ? -0.909 2.836 12.515 1.00 90.94 96 SER A CA 1
ATOM 735 C C . SER A 1 96 ? -2.353 2.413 12.776 1.00 90.94 96 SER A C 1
ATOM 737 O O . SER A 1 96 ? -2.823 2.473 13.911 1.00 90.94 96 SER A O 1
ATOM 739 N N . GLU A 1 97 ? -3.038 1.925 11.749 1.00 90.62 97 GLU A N 1
ATOM 740 C CA . GLU A 1 97 ? -4.424 1.483 11.841 1.00 90.62 97 GLU A CA 1
ATOM 741 C C . GLU A 1 97 ? -4.593 0.234 12.712 1.00 90.62 97 GLU A C 1
ATOM 743 O O . GLU A 1 97 ? -5.466 0.202 13.582 1.00 90.62 97 GLU A O 1
ATOM 748 N N . LEU A 1 98 ? -3.718 -0.766 12.556 1.00 90.62 98 LEU A N 1
ATOM 749 C CA . LEU A 1 98 ? -3.722 -1.951 13.417 1.00 90.62 98 LEU A CA 1
ATOM 750 C C . LEU A 1 98 ? -3.494 -1.575 14.879 1.00 90.62 98 LEU A C 1
ATOM 752 O O . LEU A 1 98 ? -4.179 -2.096 15.757 1.00 90.62 98 LEU A O 1
ATOM 756 N N . ARG A 1 99 ? -2.579 -0.640 15.153 1.00 91.56 99 ARG A N 1
ATOM 757 C CA . ARG A 1 99 ? -2.333 -0.149 16.513 1.00 91.56 99 ARG A CA 1
ATOM 758 C C . ARG A 1 99 ? -3.573 0.503 17.116 1.00 91.56 99 ARG A C 1
ATOM 760 O O . ARG A 1 99 ? -3.844 0.274 18.287 1.00 91.56 99 ARG A O 1
ATOM 767 N N . ILE A 1 100 ? -4.324 1.280 16.336 1.00 91.50 100 ILE A N 1
ATOM 768 C CA . ILE A 1 100 ? -5.571 1.905 16.800 1.00 91.50 100 ILE A CA 1
ATOM 769 C C . ILE A 1 100 ? -6.622 0.834 17.113 1.00 91.50 100 ILE A C 1
ATOM 771 O O . ILE A 1 100 ? -7.248 0.887 18.167 1.00 91.50 100 ILE A O 1
ATOM 775 N N . ILE A 1 101 ? -6.801 -0.154 16.231 1.00 91.38 101 ILE A N 1
ATOM 776 C CA . ILE A 1 101 ? -7.799 -1.218 16.413 1.00 91.38 101 ILE A CA 1
ATOM 777 C C . ILE A 1 101 ? -7.461 -2.098 17.623 1.00 91.38 101 ILE A C 1
ATOM 779 O O . ILE A 1 101 ? -8.334 -2.361 18.452 1.00 91.38 101 ILE A O 1
ATOM 783 N N . PHE A 1 102 ? -6.206 -2.545 17.744 1.00 91.50 102 PHE A N 1
ATOM 784 C CA . PHE A 1 102 ? -5.770 -3.349 18.887 1.00 91.50 102 PHE A CA 1
ATOM 785 C C . PHE A 1 102 ? -5.780 -2.542 20.184 1.00 91.50 102 PHE A C 1
ATOM 787 O O . PHE A 1 102 ? -6.248 -3.061 21.189 1.00 91.50 102 PHE A O 1
ATOM 794 N N . GLY A 1 103 ? -5.381 -1.267 20.146 1.00 92.44 103 GLY A N 1
ATOM 795 C CA . GLY A 1 103 ? -5.480 -0.369 21.296 1.00 92.44 103 GLY A CA 1
ATOM 796 C C . GLY A 1 103 ? -6.915 -0.241 21.794 1.00 92.44 103 GLY A C 1
ATOM 797 O O . GLY A 1 103 ? -7.174 -0.471 22.963 1.00 92.44 103 GLY A O 1
ATOM 798 N N . LEU A 1 104 ? -7.880 -0.015 20.901 1.00 91.69 104 LEU A N 1
ATOM 799 C CA . LEU A 1 104 ? -9.285 0.116 21.292 1.00 91.69 104 LEU A CA 1
ATOM 800 C C . LEU A 1 104 ? -9.866 -1.177 21.893 1.00 91.69 104 LEU A C 1
ATOM 802 O O . LEU A 1 104 ? -10.705 -1.136 22.793 1.00 91.69 104 LEU A O 1
ATOM 806 N N . ARG A 1 105 ? -9.422 -2.335 21.390 1.00 90.31 105 ARG A N 1
ATOM 807 C CA . ARG A 1 105 ? -9.769 -3.643 21.956 1.00 90.31 105 ARG A CA 1
ATOM 808 C C . ARG A 1 105 ? -9.176 -3.812 23.352 1.00 90.31 105 ARG A C 1
ATOM 810 O O . ARG A 1 105 ? -9.883 -4.284 24.240 1.00 90.31 105 ARG A O 1
ATOM 817 N N . ASP A 1 106 ? -7.905 -3.479 23.521 1.00 92.81 106 ASP A N 1
ATOM 818 C CA . ASP A 1 106 ? -7.190 -3.652 24.781 1.00 92.81 106 ASP A CA 1
ATOM 819 C C . ASP A 1 106 ? -7.720 -2.664 25.837 1.00 92.81 106 ASP A C 1
ATOM 821 O O . ASP A 1 106 ? -8.014 -3.085 26.952 1.00 92.81 106 ASP A O 1
ATOM 825 N N . ASP A 1 107 ? -8.006 -1.415 25.454 1.00 92.56 107 ASP A N 1
ATOM 826 C CA . ASP A 1 107 ? -8.658 -0.397 26.291 1.00 92.56 107 ASP A CA 1
ATOM 827 C C . ASP A 1 107 ? -10.042 -0.862 26.768 1.00 92.56 107 ASP A C 1
ATOM 829 O O . ASP A 1 107 ? -10.400 -0.699 27.935 1.00 92.56 107 ASP A O 1
ATOM 833 N N . PHE A 1 108 ? -10.839 -1.467 25.879 1.00 90.75 108 PHE A N 1
ATOM 834 C CA . PHE A 1 108 ? -12.129 -2.047 26.253 1.00 90.75 108 PHE A CA 1
ATOM 835 C C . PHE A 1 108 ? -11.956 -3.202 27.248 1.00 90.75 108 PHE A C 1
ATOM 837 O O . PHE A 1 108 ? -12.669 -3.267 28.249 1.00 90.75 108 PHE A O 1
ATOM 844 N N . GLN A 1 109 ? -11.006 -4.107 27.000 1.00 90.94 109 GLN A N 1
ATOM 845 C CA . GLN A 1 109 ? -10.726 -5.228 27.899 1.00 90.94 109 GLN A CA 1
ATOM 846 C C . GLN A 1 109 ? -10.255 -4.753 29.275 1.00 90.94 109 GLN A C 1
ATOM 848 O O . GLN A 1 109 ? -10.734 -5.270 30.283 1.00 90.94 109 GLN A O 1
ATOM 853 N N . GLU A 1 110 ? -9.371 -3.759 29.324 1.00 91.75 110 GLU A N 1
ATOM 854 C CA . GLU A 1 110 ? -8.879 -3.155 30.560 1.00 91.75 110 GLU A CA 1
ATOM 855 C C . GLU A 1 110 ? -10.001 -2.442 31.319 1.00 91.75 110 GLU A C 1
ATOM 857 O O . GLU A 1 110 ? -10.146 -2.632 32.526 1.00 91.75 110 GLU A O 1
ATOM 862 N N . HIS A 1 111 ? -10.851 -1.687 30.621 1.00 88.25 111 HIS A N 1
ATOM 863 C CA . HIS A 1 111 ? -11.976 -0.995 31.240 1.00 88.25 111 HIS A CA 1
ATOM 864 C C . HIS A 1 111 ? -12.978 -1.984 31.853 1.00 88.25 111 HIS A C 1
ATOM 866 O O . HIS A 1 111 ? -13.378 -1.820 33.007 1.00 88.25 111 HIS A O 1
ATOM 872 N N . ILE A 1 112 ? -13.334 -3.052 31.128 1.00 87.75 112 ILE A N 1
ATOM 873 C CA . ILE A 1 112 ? -14.199 -4.114 31.657 1.00 87.75 112 ILE A CA 1
ATOM 874 C C . ILE A 1 112 ? -13.523 -4.833 32.828 1.00 87.75 112 ILE A C 1
ATOM 876 O O . ILE A 1 112 ? -14.166 -5.046 33.856 1.00 87.75 112 ILE A O 1
ATOM 880 N N . TRP A 1 113 ? -12.234 -5.164 32.715 1.00 88.44 113 TRP A N 1
ATOM 881 C CA . TRP A 1 113 ? -11.476 -5.799 33.793 1.00 88.44 113 TRP A CA 1
ATOM 882 C C . TRP A 1 113 ? -11.488 -4.949 35.069 1.00 88.44 113 TRP A C 1
ATOM 884 O O . TRP A 1 113 ? -11.841 -5.457 36.133 1.00 88.44 113 TRP A O 1
ATOM 894 N N . ASN A 1 114 ? -11.198 -3.652 34.957 1.00 88.00 114 ASN A N 1
ATOM 895 C CA . ASN A 1 114 ? -11.189 -2.717 36.079 1.00 88.00 114 ASN A CA 1
ATOM 896 C C . ASN A 1 114 ? -12.562 -2.632 36.770 1.00 88.00 114 ASN A C 1
ATOM 898 O O . ASN A 1 114 ? -12.641 -2.717 37.994 1.00 88.00 114 ASN A O 1
ATOM 902 N N . ILE A 1 115 ? -13.652 -2.568 35.994 1.00 84.25 115 ILE A N 1
ATOM 903 C CA . ILE A 1 115 ? -15.023 -2.595 36.534 1.00 84.25 115 ILE A CA 1
ATOM 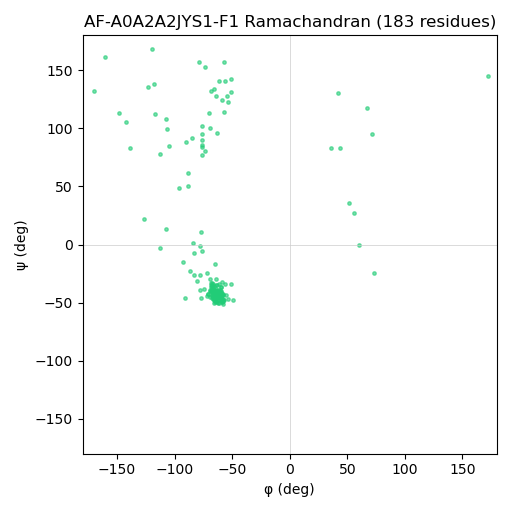904 C C . ILE A 1 115 ? -15.299 -3.912 37.271 1.00 84.25 115 ILE A C 1
ATOM 906 O O . ILE A 1 115 ? -15.918 -3.903 38.330 1.00 84.25 115 ILE A O 1
ATOM 910 N N . THR A 1 116 ? -14.849 -5.054 36.737 1.00 81.44 116 THR A N 1
ATOM 911 C CA . THR A 1 116 ? -15.079 -6.358 37.385 1.00 81.44 116 THR A CA 1
ATOM 912 C C . THR A 1 116 ? -14.248 -6.580 38.647 1.00 81.44 116 THR A C 1
ATOM 914 O O . THR A 1 116 ? -14.634 -7.382 39.497 1.00 81.44 116 THR A O 1
ATOM 917 N N . GLN A 1 117 ? -13.108 -5.900 38.770 1.00 82.81 117 GLN A N 1
ATOM 918 C CA . GLN A 1 117 ? -12.198 -6.045 39.902 1.00 82.81 117 GLN A CA 1
ATOM 919 C C . GLN A 1 117 ? -12.634 -5.193 41.105 1.00 82.81 117 GLN A C 1
ATOM 921 O O . GLN A 1 117 ? -12.346 -5.540 42.255 1.00 82.81 117 GLN A O 1
ATOM 926 N N . ASP A 1 118 ? -13.363 -4.107 40.853 1.00 77.81 118 ASP A N 1
ATOM 927 C CA . ASP A 1 118 ? -13.891 -3.221 41.881 1.00 77.81 118 ASP A CA 1
ATOM 928 C C . ASP A 1 118 ? -15.112 -3.859 42.571 1.00 77.81 118 ASP A C 1
ATOM 930 O O . ASP A 1 118 ? -16.250 -3.803 42.108 1.00 77.81 118 ASP A O 1
ATOM 934 N N . THR A 1 119 ? -14.855 -4.526 43.699 1.00 60.84 119 THR A N 1
ATOM 935 C CA . THR A 1 119 ? -15.842 -5.335 44.442 1.00 60.84 119 THR A CA 1
ATOM 936 C C . THR A 1 119 ? -16.989 -4.489 45.023 1.00 60.84 119 THR A C 1
ATOM 938 O O . THR A 1 119 ? -18.047 -5.027 45.362 1.00 60.84 119 THR A O 1
ATOM 941 N N . GLU A 1 120 ? -16.813 -3.167 45.116 1.00 67.88 120 GLU A N 1
ATOM 942 C CA . GLU A 1 120 ? -17.844 -2.234 45.582 1.00 67.88 120 GLU A CA 1
ATOM 943 C C . GLU A 1 120 ? -18.692 -1.650 44.436 1.00 67.88 120 GLU A C 1
ATOM 945 O O . GLU A 1 120 ? -19.797 -1.151 44.675 1.00 67.88 120 GLU A O 1
ATOM 950 N N . ASN A 1 121 ? -18.242 -1.779 43.183 1.00 66.81 121 ASN A N 1
ATOM 951 C CA . ASN A 1 121 ? -18.902 -1.206 42.015 1.00 66.81 121 ASN A CA 1
ATOM 952 C C . ASN A 1 121 ? -19.927 -2.182 41.420 1.00 66.81 121 ASN A C 1
ATOM 954 O O . ASN A 1 121 ? -19.659 -2.981 40.522 1.00 66.81 121 ASN A O 1
ATOM 958 N N . LYS A 1 122 ? -21.164 -2.119 41.918 1.00 69.94 122 LYS A N 1
ATOM 959 C CA . LYS A 1 122 ? -22.296 -2.819 41.293 1.00 69.94 122 LYS A CA 1
ATOM 960 C C . LYS A 1 122 ? -22.735 -2.054 40.048 1.00 69.94 122 LYS A C 1
ATOM 962 O O . LYS A 1 122 ? -23.646 -1.230 40.114 1.00 69.94 122 LYS A O 1
ATOM 967 N N . ILE A 1 123 ? -22.087 -2.319 38.918 1.00 76.19 123 ILE A N 1
ATOM 968 C CA . ILE A 1 123 ? -22.517 -1.761 37.636 1.00 76.19 123 ILE A CA 1
ATOM 969 C C . ILE A 1 123 ? -23.888 -2.334 37.248 1.00 76.19 123 ILE A C 1
ATOM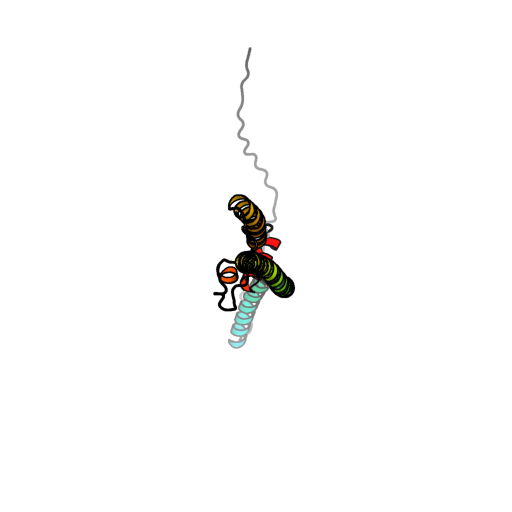 971 O O . ILE A 1 123 ? -24.132 -3.539 37.359 1.00 76.19 123 ILE A O 1
ATOM 975 N N . SER A 1 124 ? -24.808 -1.466 36.821 1.00 82.12 124 SER A N 1
ATOM 976 C CA . SER A 1 124 ? -26.083 -1.917 36.262 1.00 82.12 124 SER A CA 1
ATOM 977 C C . SER A 1 124 ? -25.860 -2.479 34.859 1.00 82.12 124 SER A C 1
ATOM 979 O O . SER A 1 124 ? -24.931 -2.080 34.151 1.00 82.12 124 SER A O 1
ATOM 981 N N . LYS A 1 125 ? -26.725 -3.400 34.432 1.00 83.56 125 LYS A N 1
ATOM 982 C CA . LYS A 1 125 ? -26.633 -3.968 33.085 1.00 83.56 125 LYS A CA 1
ATOM 983 C C . LYS A 1 125 ? -26.767 -2.880 32.014 1.00 83.56 125 LYS A C 1
ATOM 985 O O . LYS A 1 125 ? -26.060 -2.919 31.022 1.00 83.56 125 LYS A O 1
ATOM 990 N N . GLU A 1 126 ? -27.609 -1.880 32.253 1.00 85.69 126 GLU A N 1
ATOM 991 C CA . GLU A 1 126 ? -27.842 -0.756 31.344 1.00 85.69 126 GLU A CA 1
ATOM 992 C C . GLU A 1 126 ? -26.593 0.117 31.176 1.00 85.69 126 GLU A C 1
ATOM 994 O O . GLU A 1 126 ? -26.288 0.546 30.066 1.00 85.69 126 GLU A O 1
ATOM 999 N N . ALA A 1 127 ? -25.846 0.359 32.259 1.00 84.50 127 ALA A N 1
ATOM 1000 C CA . ALA A 1 127 ? -24.587 1.096 32.194 1.00 84.50 127 ALA A CA 1
ATOM 1001 C C . ALA A 1 127 ? -23.514 0.305 31.428 1.00 84.50 127 ALA A C 1
ATOM 1003 O O . ALA A 1 127 ? -22.785 0.877 30.620 1.00 84.50 127 ALA A O 1
ATOM 1004 N N . LEU A 1 128 ? -23.455 -1.014 31.633 1.00 85.81 128 LEU A N 1
ATOM 1005 C CA . LEU A 1 128 ? -22.551 -1.894 30.895 1.00 85.81 128 LEU A CA 1
ATOM 1006 C C . LEU A 1 128 ? -22.915 -1.976 29.405 1.00 85.81 128 LEU A C 1
ATOM 1008 O O . LEU A 1 128 ? -22.026 -1.898 28.560 1.00 85.81 128 LEU A O 1
ATOM 1012 N N . ASP A 1 129 ? -24.205 -2.075 29.079 1.00 88.50 129 ASP A N 1
ATOM 1013 C CA . ASP A 1 129 ? -24.698 -2.081 27.700 1.00 88.50 129 ASP A CA 1
ATOM 1014 C C . ASP A 1 129 ? -24.375 -0.749 26.997 1.00 88.50 129 ASP A C 1
ATOM 1016 O O . ASP A 1 129 ? -23.906 -0.765 25.861 1.00 88.50 129 ASP A O 1
ATOM 1020 N N . ALA A 1 130 ? -24.519 0.394 27.681 1.00 88.81 130 ALA A N 1
ATOM 1021 C CA . ALA A 1 130 ? -24.167 1.708 27.133 1.00 88.81 130 ALA A CA 1
ATOM 1022 C C . ALA A 1 130 ? -22.659 1.860 26.860 1.00 88.81 130 ALA A C 1
ATOM 1024 O O . ALA A 1 130 ? -22.268 2.371 25.810 1.00 88.81 130 ALA A O 1
ATOM 1025 N N . ILE A 1 131 ? -21.806 1.391 27.780 1.00 87.25 131 ILE A N 1
ATOM 1026 C CA . ILE A 1 131 ? -20.347 1.376 27.587 1.00 87.25 131 ILE A CA 1
ATOM 1027 C C . ILE A 1 131 ? -19.995 0.474 26.401 1.00 87.25 131 ILE A C 1
ATOM 1029 O O . ILE A 1 131 ? -19.283 0.894 25.490 1.00 87.25 131 ILE A O 1
ATOM 1033 N N . ASN A 1 132 ? -20.522 -0.751 26.383 1.00 89.88 132 ASN A N 1
ATOM 1034 C CA . ASN A 1 132 ? -20.275 -1.708 25.312 1.00 89.88 132 ASN A CA 1
ATOM 1035 C C . ASN A 1 132 ? -20.704 -1.156 23.945 1.00 89.88 132 ASN A C 1
ATOM 1037 O O . ASN A 1 132 ? -19.961 -1.275 22.973 1.00 89.88 132 ASN A O 1
ATOM 1041 N N . GLU A 1 133 ? -21.867 -0.509 23.865 1.00 93.06 133 GLU A N 1
ATOM 1042 C CA . GLU A 1 133 ? -22.360 0.076 22.621 1.00 93.06 133 GLU A CA 1
ATOM 1043 C C . GLU A 1 133 ? -21.419 1.161 22.074 1.00 93.06 133 GLU A C 1
ATOM 1045 O O . GLU A 1 133 ? -21.136 1.168 20.874 1.00 93.06 133 GLU A O 1
ATOM 1050 N N . GLU A 1 134 ? -20.880 2.034 22.928 1.00 91.00 134 GLU A N 1
ATOM 1051 C CA . GLU A 1 134 ? -19.948 3.085 22.506 1.00 91.00 134 GLU A CA 1
ATOM 1052 C C . GLU A 1 134 ? -18.623 2.505 21.985 1.00 91.00 134 GLU A C 1
ATOM 1054 O O . GLU A 1 134 ? -18.208 2.811 20.862 1.00 91.00 134 GLU A O 1
ATOM 1059 N N . TYR A 1 135 ? -17.988 1.603 22.742 1.00 90.50 135 TYR A N 1
ATOM 1060 C CA . TYR A 1 135 ? -16.739 0.959 22.313 1.00 90.50 135 TYR A CA 1
ATOM 1061 C C . TYR A 1 135 ? -16.934 0.135 21.040 1.00 90.50 135 TYR A C 1
ATOM 1063 O O . TYR A 1 135 ? -16.115 0.205 20.121 1.00 90.50 135 TYR A O 1
ATOM 1071 N N . PHE A 1 136 ? -18.039 -0.606 20.944 1.00 92.56 136 PHE A N 1
ATOM 1072 C CA . PHE A 1 136 ? -18.349 -1.398 19.761 1.00 92.56 136 PHE A CA 1
ATOM 1073 C C . PHE A 1 136 ? -18.561 -0.512 18.530 1.00 92.56 136 PHE A C 1
ATOM 1075 O O . PHE A 1 136 ? -18.019 -0.802 17.462 1.00 92.56 136 PHE A O 1
ATOM 1082 N N . ARG A 1 137 ? -19.287 0.607 18.664 1.00 94.44 137 ARG A N 1
ATOM 1083 C CA . ARG A 1 137 ? -19.469 1.582 17.576 1.00 94.44 137 ARG A CA 1
ATOM 1084 C C . ARG A 1 137 ? -18.138 2.151 17.100 1.00 94.44 137 ARG A C 1
ATOM 1086 O O . ARG A 1 137 ? -17.914 2.229 15.890 1.00 94.44 137 ARG A O 1
ATOM 1093 N N . GLN A 1 138 ? -17.254 2.526 18.023 1.00 93.06 138 GLN A N 1
ATOM 1094 C CA . GLN A 1 138 ? -15.927 3.031 17.675 1.00 93.06 138 GLN A CA 1
ATOM 1095 C C . GLN A 1 138 ? -15.080 1.958 16.982 1.00 93.06 138 GLN A C 1
ATOM 1097 O O . GLN A 1 138 ? -14.501 2.230 15.931 1.00 93.06 138 GLN A O 1
ATOM 1102 N N . LEU A 1 139 ? -15.076 0.728 17.499 1.00 91.88 139 LEU A N 1
ATOM 1103 C CA . LEU A 1 139 ? -14.329 -0.390 16.925 1.00 91.88 139 LEU A CA 1
ATOM 1104 C C . LEU A 1 139 ? -14.793 -0.710 15.505 1.00 91.88 139 LEU A C 1
ATOM 1106 O O . LEU A 1 139 ? -13.976 -0.767 14.587 1.00 91.88 139 LEU A O 1
ATOM 1110 N N . VAL A 1 140 ?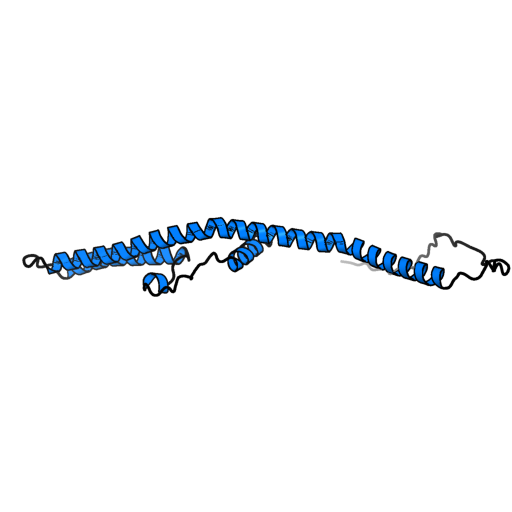 -16.103 -0.855 15.299 1.00 93.00 140 VAL A N 1
ATOM 1111 C CA . VAL A 1 140 ? -16.682 -1.120 13.975 1.00 93.00 140 VAL A CA 1
ATOM 1112 C C . VAL A 1 140 ? -16.346 0.007 13.002 1.00 93.00 140 VAL A C 1
ATOM 1114 O O . VAL A 1 140 ? -15.980 -0.261 11.858 1.00 93.00 140 VAL A O 1
ATOM 1117 N N . LYS A 1 141 ? -16.413 1.268 13.448 1.00 93.19 141 LYS A N 1
ATOM 1118 C CA . LYS A 1 141 ? -16.060 2.422 12.616 1.00 93.19 141 LYS A CA 1
ATOM 1119 C C . LYS A 1 141 ? -14.588 2.396 12.201 1.00 93.19 141 LYS A C 1
ATOM 1121 O O . LYS A 1 141 ? -14.303 2.644 11.031 1.00 93.19 141 LYS A O 1
ATOM 1126 N N . GLN A 1 142 ? -13.674 2.090 13.123 1.00 90.62 142 GLN A N 1
ATOM 1127 C CA . GLN A 1 142 ? -12.243 2.013 12.819 1.00 90.62 142 GLN A CA 1
ATOM 1128 C C . GLN A 1 142 ? -11.931 0.850 11.880 1.00 90.62 142 GLN A C 1
ATOM 1130 O O . GLN A 1 142 ? -11.292 1.057 10.855 1.00 90.62 142 GLN A O 1
ATOM 1135 N N . ILE A 1 143 ? -12.473 -0.339 12.156 1.00 91.31 143 ILE A N 1
ATOM 1136 C CA . ILE A 1 143 ? -12.319 -1.515 11.292 1.00 91.31 143 ILE A CA 1
ATOM 1137 C C . ILE A 1 143 ? -12.823 -1.216 9.875 1.00 91.31 143 ILE A C 1
ATOM 1139 O O . ILE A 1 143 ? -12.120 -1.477 8.901 1.00 91.31 143 ILE A O 1
ATOM 1143 N N . PHE A 1 144 ? -14.016 -0.632 9.738 1.00 91.06 144 PHE A N 1
ATOM 1144 C CA . PHE A 1 144 ? -14.574 -0.300 8.428 1.00 91.06 144 PHE A CA 1
ATOM 1145 C C . PHE A 1 144 ? -13.733 0.746 7.687 1.00 91.06 144 PHE A C 1
ATOM 1147 O O . PHE A 1 144 ? -13.503 0.626 6.483 1.00 91.06 144 PHE A O 1
ATOM 1154 N N . ASN A 1 145 ? -13.255 1.766 8.402 1.00 89.31 145 ASN A N 1
ATOM 1155 C CA . ASN A 1 145 ? -12.381 2.781 7.827 1.00 89.31 145 ASN A CA 1
ATOM 1156 C C . ASN A 1 145 ? -11.066 2.173 7.316 1.00 89.31 145 ASN A C 1
ATOM 1158 O O . ASN A 1 145 ? -10.638 2.491 6.212 1.00 89.31 145 ASN A O 1
ATOM 1162 N N . SER A 1 146 ? -10.490 1.254 8.084 1.00 86.88 146 SER A N 1
ATOM 1163 C CA . SER A 1 146 ? -9.273 0.532 7.732 1.00 86.88 146 SER A CA 1
ATOM 1164 C C . SER A 1 146 ? -9.432 -0.399 6.535 1.00 86.88 146 SER A C 1
ATOM 1166 O O . SER A 1 146 ? -8.609 -0.387 5.623 1.00 86.88 146 SER A O 1
ATOM 1168 N N . PHE A 1 147 ? -10.529 -1.159 6.468 1.00 86.81 147 PHE A N 1
ATOM 1169 C CA . PHE A 1 147 ? -10.814 -2.000 5.302 1.00 86.81 147 PHE A CA 1
ATOM 1170 C C . PHE A 1 147 ? -11.018 -1.182 4.027 1.00 86.81 147 PHE A C 1
ATOM 1172 O O . PHE A 1 147 ? -10.615 -1.608 2.947 1.00 86.81 147 PHE A O 1
ATOM 1179 N N . ARG A 1 148 ? -11.608 0.013 4.138 1.00 86.50 148 ARG A N 1
ATOM 1180 C CA . ARG A 1 148 ? -11.786 0.915 2.995 1.0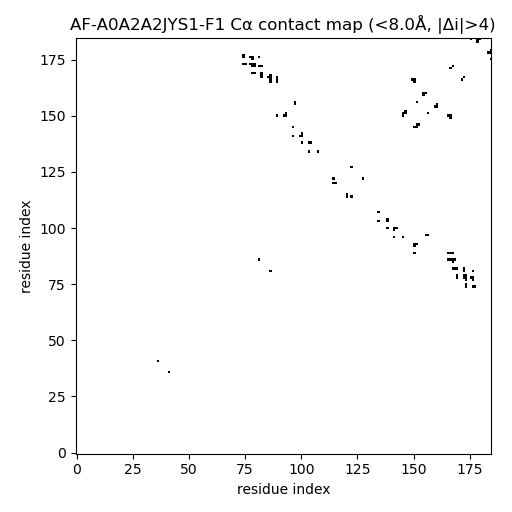0 86.50 148 ARG A CA 1
ATOM 1181 C C . ARG A 1 148 ? -10.459 1.403 2.413 1.00 86.50 148 ARG A C 1
ATOM 1183 O O . ARG A 1 148 ? -10.395 1.640 1.212 1.00 86.50 148 ARG A O 1
ATOM 1190 N N . ASN A 1 149 ? -9.419 1.523 3.234 1.00 80.06 149 ASN A N 1
ATOM 1191 C CA . ASN A 1 149 ? -8.078 1.884 2.776 1.00 80.06 149 ASN A CA 1
ATOM 1192 C C . ASN A 1 149 ? -7.349 0.711 2.091 1.00 80.06 149 ASN A C 1
ATOM 1194 O O . ASN A 1 149 ? -6.267 0.912 1.554 1.00 80.06 149 ASN A O 1
ATOM 1198 N N . GLN A 1 150 ? -7.931 -0.497 2.088 1.00 80.81 150 GLN A N 1
ATOM 1199 C CA . GLN A 1 150 ? -7.456 -1.711 1.403 1.00 80.81 150 GLN A CA 1
ATOM 1200 C C . GLN A 1 150 ? -6.066 -2.230 1.834 1.00 80.81 150 GLN A C 1
ATOM 1202 O O . GLN A 1 150 ? -5.633 -3.281 1.372 1.00 80.81 150 GLN A O 1
ATOM 1207 N N . TYR A 1 151 ? -5.385 -1.566 2.770 1.00 81.38 151 TYR A N 1
ATOM 1208 C CA . TYR A 1 151 ? -4.091 -1.998 3.318 1.00 81.38 151 TYR A CA 1
ATOM 1209 C C . TYR A 1 151 ? -4.207 -3.044 4.440 1.00 81.38 151 TYR A C 1
ATOM 1211 O O . TYR A 1 151 ? -3.196 -3.569 4.910 1.00 81.38 151 TYR A O 1
ATOM 1219 N N . ILE A 1 152 ? -5.431 -3.339 4.900 1.00 83.00 152 ILE A N 1
ATOM 1220 C CA . ILE A 1 152 ? -5.717 -4.286 5.984 1.00 83.00 152 ILE A CA 1
ATOM 1221 C C . ILE A 1 152 ? -6.677 -5.378 5.501 1.00 83.00 152 ILE A C 1
ATOM 1223 O O . ILE A 1 152 ? -7.702 -5.095 4.890 1.00 83.00 152 ILE A O 1
ATOM 1227 N N . ASN A 1 153 ? -6.353 -6.623 5.856 1.00 82.75 153 ASN A N 1
ATOM 1228 C CA . ASN A 1 153 ? -7.121 -7.839 5.609 1.00 82.75 153 ASN A CA 1
ATOM 1229 C C . ASN A 1 153 ? -7.500 -8.500 6.941 1.00 82.75 153 ASN A C 1
ATOM 1231 O O . ASN A 1 153 ? -6.932 -8.207 7.998 1.00 82.75 153 ASN A O 1
ATOM 1235 N N . GLU A 1 154 ? -8.400 -9.478 6.893 1.00 81.81 154 GLU A N 1
ATOM 1236 C CA . GLU A 1 154 ? -8.809 -10.280 8.046 1.00 81.81 154 GLU A CA 1
ATOM 1237 C C . GLU A 1 154 ? -7.621 -10.965 8.735 1.00 81.81 154 GLU A C 1
ATOM 1239 O O . GLU A 1 154 ? -7.575 -11.077 9.959 1.00 81.81 154 GLU A O 1
ATOM 1244 N N . ARG A 1 155 ? -6.606 -11.360 7.964 1.00 82.75 155 ARG A N 1
ATOM 1245 C CA . ARG A 1 155 ? -5.399 -12.021 8.478 1.00 82.75 155 ARG A CA 1
ATOM 1246 C C . ARG A 1 155 ? -4.519 -11.092 9.301 1.00 82.75 155 ARG A C 1
ATOM 1248 O O . ARG A 1 155 ? -3.841 -11.559 10.220 1.00 82.75 155 ARG A O 1
ATOM 1255 N N . HIS A 1 156 ? -4.542 -9.798 8.991 1.00 83.19 156 HIS A N 1
ATOM 1256 C CA . HIS A 1 156 ? -3.866 -8.771 9.777 1.00 83.19 156 HIS A CA 1
ATOM 1257 C C . HIS A 1 156 ? -4.586 -8.557 11.113 1.00 83.19 156 HIS A C 1
ATOM 1259 O O . HIS A 1 156 ? -3.938 -8.535 12.156 1.00 83.19 156 HIS A O 1
ATOM 1265 N N . LEU A 1 157 ? -5.923 -8.523 11.107 1.00 84.06 157 LEU A N 1
ATOM 1266 C CA . LEU A 1 157 ? -6.729 -8.396 12.330 1.00 84.06 157 LEU A CA 1
ATOM 1267 C C . LEU A 1 157 ? -6.636 -9.627 13.242 1.00 84.06 157 LEU A C 1
ATOM 1269 O O . LEU A 1 157 ? -6.633 -9.502 14.463 1.00 84.06 157 LEU A O 1
ATOM 1273 N N . LEU A 1 158 ? -6.538 -10.821 12.656 1.00 83.44 158 LEU A N 1
ATOM 1274 C CA . LEU A 1 158 ? -6.422 -12.081 13.393 1.00 83.44 158 LEU A CA 1
ATOM 1275 C C . LEU A 1 158 ? -4.982 -12.407 13.817 1.00 83.44 158 LEU A C 1
ATOM 1277 O O . LEU A 1 158 ? -4.755 -13.471 14.387 1.00 83.44 158 LEU A O 1
ATOM 1281 N N . ASN A 1 159 ? -4.009 -11.539 13.515 1.00 78.38 159 ASN A N 1
ATOM 1282 C CA . ASN A 1 159 ? -2.580 -11.787 13.738 1.00 78.38 159 ASN A CA 1
ATOM 1283 C C . ASN A 1 159 ? -2.099 -13.137 13.149 1.00 78.38 159 ASN A C 1
ATOM 1285 O O . ASN A 1 159 ? -1.261 -13.837 13.711 1.00 78.38 159 ASN A O 1
ATOM 1289 N N . THR A 1 160 ? -2.664 -13.531 12.004 1.00 78.62 160 THR A N 1
ATOM 1290 C CA . THR A 1 160 ? -2.346 -14.784 11.283 1.00 78.62 160 THR A CA 1
ATOM 1291 C C . THR A 1 160 ? -1.543 -14.526 10.007 1.00 78.62 160 THR A C 1
ATOM 1293 O O . THR A 1 160 ? -1.411 -15.399 9.146 1.00 78.62 160 THR A O 1
ATOM 1296 N N . THR A 1 161 ? -1.011 -13.311 9.860 1.00 75.19 161 THR A N 1
ATOM 1297 C CA . THR A 1 161 ? -0.309 -12.876 8.651 1.00 75.19 161 THR A CA 1
ATOM 1298 C C . THR A 1 161 ? 1.017 -13.617 8.493 1.00 75.19 161 THR A C 1
ATOM 1300 O O . THR A 1 161 ? 1.826 -13.664 9.417 1.00 75.19 161 THR A O 1
ATOM 1303 N N . LYS A 1 162 ? 1.287 -14.137 7.292 1.00 67.00 162 LYS A N 1
ATOM 1304 C CA . LYS A 1 162 ? 2.575 -14.757 6.931 1.00 67.00 162 LYS A CA 1
ATOM 1305 C C . LYS A 1 162 ? 3.516 -13.782 6.209 1.00 67.00 162 LYS A C 1
ATOM 1307 O O . LYS A 1 162 ? 4.052 -14.109 5.160 1.00 67.00 162 LYS A O 1
ATOM 1312 N N . GLY A 1 163 ? 3.696 -12.583 6.763 1.00 62.06 163 GLY A N 1
ATOM 1313 C CA . GLY A 1 163 ? 4.743 -11.621 6.377 1.00 62.06 163 GLY A CA 1
ATOM 1314 C C . GLY A 1 163 ? 4.599 -10.876 5.039 1.00 62.06 163 GLY A C 1
ATOM 1315 O O . GLY A 1 163 ? 5.116 -9.765 4.947 1.00 62.06 163 GLY A O 1
ATOM 1316 N N . ASP A 1 164 ? 3.870 -11.412 4.053 1.00 62.94 164 ASP A N 1
ATOM 1317 C CA . ASP A 1 164 ? 3.989 -10.960 2.649 1.00 62.94 164 ASP A CA 1
ATOM 1318 C C . ASP A 1 164 ? 2.680 -10.554 1.946 1.00 62.94 164 ASP A C 1
ATOM 1320 O O . ASP A 1 164 ? 2.605 -10.506 0.718 1.00 62.94 164 ASP A O 1
ATOM 1324 N N . GLU A 1 165 ? 1.637 -10.208 2.696 1.00 77.62 165 GLU A N 1
ATOM 1325 C CA . GLU A 1 165 ? 0.415 -9.647 2.108 1.00 77.62 165 GLU A CA 1
ATOM 1326 C C . GLU A 1 165 ? 0.582 -8.133 1.918 1.00 77.62 165 GLU A C 1
ATOM 1328 O O . GLU A 1 165 ? 0.354 -7.352 2.841 1.00 77.62 165 GLU A O 1
ATOM 1333 N N . TYR A 1 166 ? 1.049 -7.742 0.729 1.00 83.94 166 TYR A N 1
ATOM 1334 C CA . TYR A 1 166 ? 1.183 -6.348 0.299 1.00 83.94 166 TYR A CA 1
ATOM 1335 C C . TYR A 1 166 ? 0.301 -6.077 -0.915 1.00 83.94 166 TYR A C 1
ATOM 1337 O O . TYR A 1 166 ? 0.274 -6.866 -1.864 1.00 83.94 166 TYR A O 1
ATOM 1345 N N . VAL A 1 167 ? -0.360 -4.926 -0.926 1.00 87.69 167 VAL A N 1
ATOM 1346 C CA . VAL A 1 167 ? -1.051 -4.402 -2.104 1.00 87.69 167 VAL A CA 1
ATOM 1347 C C . VAL A 1 167 ? -0.019 -3.922 -3.120 1.00 87.69 167 VAL A C 1
ATOM 1349 O O . VAL A 1 167 ? -0.098 -4.273 -4.300 1.00 87.69 167 VAL A O 1
ATOM 1352 N N . TRP A 1 168 ? 1.014 -3.205 -2.673 1.00 90.75 168 TRP A N 1
ATOM 1353 C CA . TRP A 1 168 ? 2.035 -2.627 -3.547 1.00 90.75 168 TRP A CA 1
ATOM 1354 C C . TRP A 1 168 ? 3.204 -3.578 -3.814 1.00 90.75 168 TRP A C 1
ATOM 1356 O O . TRP A 1 168 ? 4.364 -3.298 -3.507 1.00 90.75 168 TRP A O 1
ATOM 1366 N N . THR A 1 169 ? 2.914 -4.721 -4.435 1.00 91.56 169 THR A N 1
ATOM 1367 C CA . THR A 1 169 ? 3.948 -5.593 -5.016 1.00 91.56 169 THR A CA 1
ATOM 1368 C C . THR A 1 169 ? 4.421 -5.062 -6.371 1.00 91.56 169 THR A C 1
ATOM 1370 O O . THR A 1 169 ? 3.692 -4.347 -7.054 1.00 91.56 169 THR A O 1
ATOM 1373 N N . TYR A 1 170 ? 5.632 -5.430 -6.801 1.00 91.25 170 TYR A N 1
ATOM 1374 C CA . TYR A 1 170 ? 6.171 -4.977 -8.090 1.00 91.25 170 TYR A CA 1
ATOM 1375 C C . TYR A 1 170 ? 5.257 -5.306 -9.296 1.00 91.25 170 TYR A C 1
ATOM 1377 O O . TYR A 1 170 ? 5.009 -4.408 -10.103 1.00 91.25 170 TYR A O 1
ATOM 1385 N N . PRO A 1 171 ? 4.668 -6.519 -9.414 1.00 92.88 171 PRO A N 1
ATOM 1386 C CA . PRO A 1 171 ? 3.685 -6.806 -10.462 1.00 92.88 171 PRO A CA 1
ATOM 1387 C C . PRO A 1 171 ? 2.432 -5.921 -10.385 1.00 92.88 171 PRO A C 1
ATOM 1389 O O . PRO A 1 171 ? 1.950 -5.456 -11.418 1.00 92.88 171 PRO A O 1
ATOM 1392 N N . ASN A 1 172 ? 1.937 -5.631 -9.178 1.00 93.25 172 ASN A N 1
ATOM 1393 C CA . ASN A 1 172 ? 0.780 -4.753 -8.991 1.00 93.25 172 ASN A CA 1
ATOM 1394 C C . ASN A 1 172 ? 1.106 -3.302 -9.369 1.00 93.25 172 ASN A C 1
ATOM 1396 O O . ASN A 1 172 ? 0.281 -2.634 -9.984 1.00 93.25 172 ASN A O 1
ATOM 1400 N N . SER A 1 173 ? 2.323 -2.826 -9.093 1.00 94.88 173 SER A N 1
ATOM 1401 C CA . SER A 1 173 ? 2.783 -1.501 -9.527 1.00 94.88 173 SER A CA 1
ATOM 1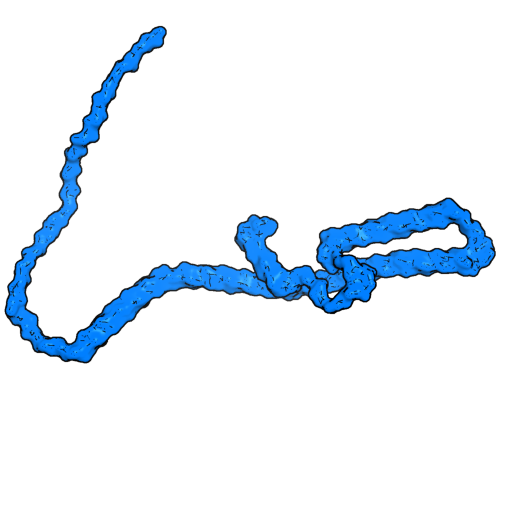402 C C . SER A 1 173 ? 2.895 -1.386 -11.051 1.00 94.88 173 SER A C 1
ATOM 1404 O O . SER A 1 173 ? 2.581 -0.333 -11.602 1.00 94.88 173 SER A O 1
ATOM 1406 N N . ILE A 1 174 ? 3.293 -2.457 -11.751 1.00 94.94 174 ILE A N 1
ATOM 1407 C CA . ILE A 1 174 ? 3.275 -2.516 -13.226 1.00 94.94 174 ILE A CA 1
ATOM 1408 C C . ILE A 1 174 ? 1.840 -2.441 -13.743 1.00 94.94 174 ILE A C 1
ATOM 1410 O O . ILE A 1 174 ? 1.550 -1.659 -14.652 1.00 94.94 174 ILE A O 1
ATOM 1414 N N . PHE A 1 175 ? 0.935 -3.230 -13.163 1.00 94.69 175 PHE A N 1
ATOM 1415 C CA . PHE A 1 175 ? -0.477 -3.211 -13.533 1.00 94.69 175 PHE A CA 1
ATOM 1416 C C . PHE A 1 175 ? -1.084 -1.815 -13.337 1.00 94.69 175 PHE A C 1
ATOM 1418 O O . PHE A 1 175 ? -1.662 -1.265 -14.271 1.00 94.69 175 PHE A O 1
ATOM 1425 N N . PHE A 1 176 ? -0.843 -1.197 -12.180 1.00 94.12 176 PHE A N 1
ATOM 1426 C CA . PHE A 1 176 ? -1.281 0.163 -11.875 1.00 94.12 176 PHE A CA 1
ATOM 1427 C C . PHE A 1 176 ? -0.702 1.205 -12.847 1.00 94.12 176 PHE A C 1
ATOM 1429 O O . PHE A 1 176 ? -1.435 2.021 -13.403 1.00 94.12 176 PHE A O 1
ATOM 1436 N N . ALA A 1 177 ? 0.603 1.157 -13.133 1.00 94.50 177 ALA A N 1
ATOM 1437 C CA . ALA A 1 177 ? 1.214 2.056 -14.113 1.00 94.50 177 ALA A CA 1
ATOM 1438 C C . ALA A 1 177 ? 0.584 1.893 -15.512 1.00 94.50 177 ALA A C 1
ATOM 1440 O O . ALA A 1 177 ? 0.374 2.877 -16.223 1.00 94.50 177 ALA A O 1
ATOM 1441 N N . THR A 1 178 ? 0.224 0.662 -15.889 1.00 94.12 178 THR A N 1
ATOM 1442 C CA . THR A 1 178 ? -0.466 0.368 -17.153 1.00 94.12 178 THR A CA 1
ATOM 1443 C C . THR A 1 178 ? -1.853 1.007 -17.197 1.00 94.12 178 THR A C 1
ATOM 1445 O O . THR A 1 178 ? -2.191 1.652 -18.192 1.00 94.12 178 THR A O 1
ATOM 1448 N N . THR A 1 179 ? -2.663 0.865 -16.142 1.00 95.00 179 THR A N 1
ATOM 1449 C CA . THR A 1 179 ? -4.029 1.418 -16.098 1.00 95.00 179 THR A CA 1
ATOM 1450 C C . THR A 1 179 ? -4.039 2.946 -16.100 1.00 95.00 179 THR A C 1
ATOM 1452 O O . THR A 1 179 ? -4.915 3.540 -16.727 1.00 95.00 179 THR A O 1
ATOM 1455 N N . VAL A 1 180 ? -3.040 3.585 -15.481 1.00 94.19 180 VAL A N 1
ATOM 1456 C CA . VAL A 1 180 ? -2.854 5.048 -15.513 1.00 94.19 180 VAL A CA 1
ATOM 1457 C C . VAL A 1 180 ? -2.538 5.535 -16.930 1.00 94.19 180 VAL A C 1
ATOM 1459 O O . VAL A 1 180 ? -3.176 6.463 -17.420 1.00 94.19 180 VAL A O 1
ATOM 1462 N N . ILE A 1 181 ? -1.592 4.892 -17.623 1.00 92.25 181 ILE A N 1
ATOM 1463 C CA . ILE A 1 181 ? -1.196 5.287 -18.988 1.00 92.25 181 ILE A CA 1
ATOM 1464 C C . ILE A 1 181 ? -2.321 5.031 -19.995 1.00 92.25 181 ILE A C 1
ATOM 1466 O O . ILE A 1 181 ? -2.539 5.828 -20.904 1.00 92.25 181 ILE A O 1
ATOM 1470 N N . THR A 1 182 ? -3.042 3.922 -19.840 1.00 94.38 182 THR A N 1
ATOM 1471 C CA . THR A 1 182 ? -4.181 3.568 -20.703 1.00 94.38 182 THR A CA 1
ATOM 1472 C C . THR A 1 182 ? -5.453 4.336 -20.354 1.00 94.38 182 THR A C 1
ATOM 1474 O O . THR A 1 1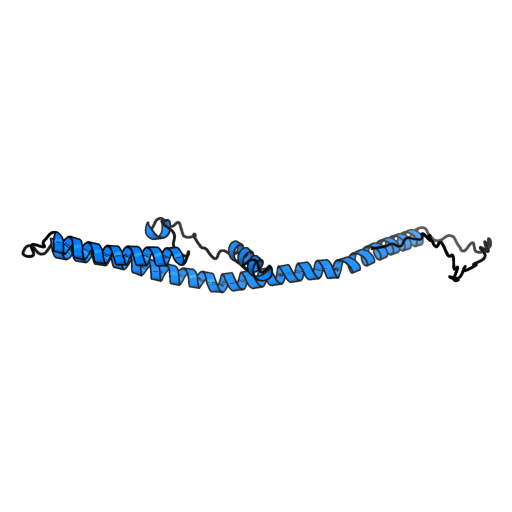82 ? -6.463 4.160 -21.033 1.00 94.38 182 THR A O 1
ATOM 1477 N N . THR A 1 183 ? -5.418 5.201 -19.333 1.00 93.88 183 THR A N 1
ATOM 1478 C CA . THR A 1 183 ? -6.564 5.989 -18.849 1.00 93.88 183 THR A CA 1
ATOM 1479 C C . THR A 1 183 ? -7.775 5.132 -18.461 1.00 93.88 183 THR A C 1
ATOM 1481 O O . THR A 1 183 ? -8.913 5.578 -18.545 1.00 93.88 183 THR A O 1
ATOM 1484 N N . ILE A 1 184 ? -7.526 3.879 -18.064 1.00 95.75 184 ILE A N 1
ATOM 1485 C CA . ILE A 1 184 ? -8.553 2.987 -17.505 1.00 95.75 184 ILE A CA 1
ATOM 1486 C C . ILE A 1 184 ? -8.811 3.355 -16.047 1.00 95.75 184 ILE A C 1
ATOM 1488 O O . ILE A 1 184 ? -9.951 3.257 -15.601 1.00 95.75 184 ILE A O 1
ATOM 1492 N N . GLY A 1 185 ? -7.713 3.683 -15.345 1.00 67.12 185 GLY A N 1
ATOM 1493 C CA . GLY A 1 185 ? -7.644 3.910 -13.902 1.00 67.12 185 GLY A CA 1
ATOM 1494 C C . GLY A 1 185 ? -8.742 4.816 -13.378 1.00 67.12 185 GLY A C 1
ATOM 1495 O O . GLY A 1 185 ? -8.889 5.927 -13.933 1.00 67.12 185 GLY A O 1
#

Organism: NCBI:txid2018661

Sequence (185 aa):
MSSSSSDNVFDMGSDDSLGSLNEIPMELDLTAAGPPLSDDDIDIKEFDSRFTRTMAVVKRFLPHVGLVALLIAYLLIGATIFHAIERPNELIQRESELRIIFGLRDDFQEHIWNITQDTENKISKEALDAINEEYFRQLVKQIFNSFRNQYINERHLLNTTKGDEYVWTYPNSIFFATTVITTIG

pLDDT: mean 76.29, std 18.7, range [33.97, 96.0]